Protein AF-A0A8T7AEF5-F1 (afdb_monomer)

Structure (mmCIF, N/CA/C/O backbone):
data_AF-A0A8T7AEF5-F1
#
_entry.id   AF-A0A8T7AEF5-F1
#
loop_
_atom_site.group_PDB
_atom_site.id
_atom_site.type_symbol
_atom_site.label_atom_id
_atom_site.label_alt_id
_atom_site.label_comp_id
_atom_site.label_asym_id
_atom_site.label_entity_id
_atom_site.label_seq_id
_atom_site.pdbx_PDB_ins_code
_atom_site.Cartn_x
_atom_site.Cartn_y
_atom_site.Cartn_z
_atom_site.occupancy
_atom_site.B_iso_or_equiv
_atom_site.auth_seq_id
_atom_site.auth_comp_id
_atom_site.auth_asym_id
_atom_site.auth_atom_id
_atom_site.pdbx_PDB_model_num
ATOM 1 N N . MET A 1 1 ? 4.370 -24.465 0.555 1.00 56.16 1 MET A N 1
ATOM 2 C CA . MET A 1 1 ? 3.002 -23.902 0.467 1.00 56.16 1 MET A CA 1
ATOM 3 C C . MET A 1 1 ? 1.956 -24.964 0.153 1.00 56.16 1 MET A C 1
ATOM 5 O O . MET A 1 1 ? 1.061 -25.133 0.963 1.00 56.16 1 MET A O 1
ATOM 9 N N . LEU A 1 2 ? 2.107 -25.730 -0.936 1.00 51.31 2 LEU A N 1
ATOM 10 C CA . LEU A 1 2 ? 1.211 -26.850 -1.277 1.00 51.31 2 LEU A CA 1
ATOM 11 C C . LEU A 1 2 ? 1.099 -27.895 -0.151 1.00 51.31 2 LEU A C 1
ATOM 13 O O . LEU A 1 2 ? -0.000 -28.267 0.233 1.00 51.31 2 LEU A O 1
ATOM 17 N N . VAL A 1 3 ? 2.225 -28.261 0.472 1.00 57.34 3 VAL A N 1
ATOM 18 C CA . VAL A 1 3 ? 2.241 -29.128 1.668 1.00 57.34 3 VAL A CA 1
ATOM 19 C C . VAL A 1 3 ? 1.441 -28.516 2.828 1.00 57.34 3 VAL A C 1
ATOM 21 O O . VAL A 1 3 ? 0.680 -29.209 3.487 1.00 57.34 3 VAL A O 1
ATOM 24 N N . GLY A 1 4 ? 1.537 -27.198 3.034 1.00 56.91 4 GLY A N 1
ATOM 25 C CA . GLY A 1 4 ? 0.766 -26.497 4.066 1.00 56.91 4 GLY A CA 1
ATOM 26 C C . GLY A 1 4 ? -0.738 -26.486 3.784 1.00 56.91 4 GLY A C 1
ATOM 27 O O . GLY A 1 4 ? -1.525 -26.643 4.710 1.00 56.91 4 GLY A O 1
ATOM 28 N N . MET A 1 5 ? -1.148 -26.367 2.517 1.00 58.44 5 MET A N 1
ATOM 29 C CA . MET A 1 5 ? -2.558 -26.458 2.110 1.00 58.44 5 MET A CA 1
ATOM 30 C C . MET A 1 5 ? -3.135 -27.863 2.321 1.00 58.44 5 MET A C 1
ATOM 32 O O . MET A 1 5 ? -4.273 -27.993 2.762 1.00 58.44 5 MET A O 1
ATOM 36 N N . LEU A 1 6 ? -2.344 -28.904 2.041 1.00 56.97 6 LEU A N 1
ATOM 37 C CA . LEU A 1 6 ? -2.747 -30.301 2.231 1.00 56.97 6 LEU A CA 1
ATOM 38 C C . LEU A 1 6 ? -2.870 -30.666 3.719 1.00 56.97 6 LEU A C 1
ATOM 40 O O . LEU A 1 6 ? -3.813 -31.348 4.104 1.00 56.97 6 LEU A O 1
ATOM 44 N N . VAL A 1 7 ? -1.962 -30.167 4.565 1.00 58.50 7 VAL A N 1
ATOM 45 C CA . VAL A 1 7 ? -1.956 -30.445 6.014 1.00 58.50 7 VAL A CA 1
ATOM 46 C C . VAL A 1 7 ? -3.056 -29.681 6.766 1.00 58.50 7 VAL A C 1
ATOM 48 O O . VAL A 1 7 ? -3.546 -30.156 7.785 1.00 58.50 7 VAL A O 1
ATOM 51 N N . THR A 1 8 ? -3.477 -28.510 6.278 1.00 60.09 8 THR A N 1
ATOM 52 C CA . THR A 1 8 ? -4.456 -27.650 6.976 1.00 60.09 8 THR A CA 1
ATOM 53 C C . THR A 1 8 ? -5.922 -27.994 6.699 1.00 60.09 8 THR A C 1
ATOM 55 O O . THR A 1 8 ? -6.797 -27.416 7.340 1.00 60.09 8 THR A O 1
ATOM 58 N N . GLY A 1 9 ? -6.219 -28.927 5.784 1.00 60.38 9 GLY A N 1
ATOM 59 C CA . GLY A 1 9 ? -7.597 -29.352 5.498 1.00 60.38 9 GLY A CA 1
ATOM 60 C C . GLY A 1 9 ? -8.492 -28.213 4.993 1.00 60.38 9 GLY A C 1
ATOM 61 O O . GLY A 1 9 ? -9.647 -28.101 5.410 1.00 60.38 9 GLY A O 1
ATOM 62 N N . LEU A 1 10 ? -7.945 -27.333 4.145 1.00 64.88 10 LEU A N 1
ATOM 63 C CA . LEU A 1 10 ? -8.610 -26.109 3.688 1.00 64.88 10 LEU A CA 1
ATOM 64 C C . LEU A 1 10 ? -9.968 -26.404 3.040 1.00 64.88 10 LEU A C 1
ATOM 66 O O . LEU A 1 10 ? -10.062 -27.122 2.044 1.00 64.88 10 LEU A O 1
ATOM 70 N N . ARG A 1 11 ? -11.025 -25.801 3.592 1.00 66.00 11 ARG A N 1
ATOM 71 C CA . ARG A 1 11 ? -12.377 -25.833 3.025 1.00 66.00 11 ARG A CA 1
ATOM 72 C C . ARG A 1 11 ? -12.598 -24.570 2.205 1.00 66.00 11 ARG A C 1
ATOM 74 O O . ARG A 1 11 ? -12.452 -23.467 2.725 1.00 66.00 11 ARG A O 1
ATOM 81 N N . PHE A 1 12 ? -12.965 -24.738 0.938 1.00 71.00 12 PHE A N 1
ATOM 82 C CA . PHE A 1 12 ? -13.281 -23.622 0.051 1.00 71.00 12 PHE A CA 1
ATOM 83 C C . PHE A 1 12 ? -14.800 -23.397 0.015 1.00 71.00 12 PHE A C 1
ATOM 85 O O . PHE A 1 12 ? -15.526 -24.272 -0.465 1.00 71.00 12 PHE A O 1
ATOM 92 N N . PRO A 1 13 ? -15.303 -22.267 0.538 1.00 75.19 13 PRO A N 1
ATOM 93 C CA . PRO A 1 13 ? -16.718 -21.929 0.509 1.00 75.19 13 PRO A CA 1
ATOM 94 C C . PRO A 1 13 ? -17.184 -21.624 -0.925 1.00 75.19 13 PRO A C 1
ATOM 96 O O . PRO A 1 13 ? -16.386 -21.304 -1.812 1.00 75.19 13 PRO A O 1
ATOM 99 N N . HIS A 1 14 ? -18.486 -21.761 -1.176 1.00 76.44 14 HIS A N 1
ATOM 100 C CA . HIS A 1 14 ? -19.056 -21.677 -2.526 1.00 76.44 14 HIS A CA 1
ATOM 101 C C . HIS A 1 14 ? -18.865 -20.288 -3.154 1.00 76.44 14 HIS A C 1
ATOM 103 O O . HIS A 1 14 ? -18.658 -20.166 -4.360 1.00 76.44 14 HIS A O 1
ATOM 109 N N . GLU A 1 15 ? -18.866 -19.250 -2.329 1.00 80.94 15 GLU A N 1
ATOM 110 C CA . GLU A 1 15 ? -18.680 -17.843 -2.672 1.00 80.94 15 GLU A CA 1
ATOM 111 C C . GLU A 1 15 ? -17.325 -17.590 -3.353 1.00 80.94 15 GLU A C 1
ATOM 113 O O . GLU A 1 15 ? -17.174 -16.639 -4.118 1.00 80.94 15 GLU A O 1
ATOM 118 N N . MET A 1 16 ? -16.339 -18.469 -3.141 1.00 80.69 16 MET A N 1
ATOM 119 C CA . MET A 1 16 ? -15.022 -18.363 -3.770 1.00 80.69 16 MET A CA 1
ATOM 120 C C . MET A 1 16 ? -14.963 -18.901 -5.195 1.00 80.69 16 MET A C 1
ATOM 122 O O . MET A 1 16 ? -13.962 -18.665 -5.873 1.00 80.69 16 MET A O 1
ATOM 126 N N . LYS A 1 17 ? -15.990 -19.615 -5.673 1.00 84.25 17 LYS A N 1
ATOM 127 C CA . LYS A 1 17 ? -15.953 -20.270 -6.989 1.00 84.25 17 LYS A CA 1
ATOM 128 C C . LYS A 1 17 ? -15.655 -19.282 -8.109 1.00 84.25 17 LYS A C 1
ATOM 130 O O . LYS A 1 17 ? -14.774 -19.546 -8.918 1.00 84.25 17 LYS A O 1
ATOM 135 N N . THR A 1 18 ? -16.317 -18.127 -8.119 1.00 88.06 18 THR A N 1
ATOM 136 C CA . THR A 1 18 ? -16.112 -17.105 -9.155 1.00 88.06 18 THR A CA 1
ATOM 137 C C . THR A 1 18 ? -14.671 -16.601 -9.168 1.00 88.06 18 THR A C 1
ATOM 139 O O . THR A 1 18 ? -14.034 -16.573 -10.217 1.00 88.06 18 THR A O 1
ATOM 142 N N . ALA A 1 19 ? -14.120 -16.263 -7.999 1.00 86.94 19 ALA A N 1
ATOM 143 C CA . ALA A 1 19 ? -12.737 -15.806 -7.889 1.00 86.94 19 ALA A CA 1
ATOM 144 C C . ALA A 1 19 ? -11.736 -16.906 -8.285 1.00 86.94 19 ALA A C 1
ATOM 146 O O . ALA A 1 19 ? -10.787 -16.633 -9.017 1.00 86.94 19 ALA A O 1
ATOM 147 N N . ALA A 1 20 ? -11.977 -18.154 -7.874 1.00 85.56 20 ALA A N 1
ATOM 148 C CA . ALA A 1 20 ? -11.148 -19.297 -8.244 1.00 85.56 20 ALA A CA 1
ATOM 149 C C . ALA A 1 20 ? -11.172 -19.566 -9.758 1.00 85.56 20 ALA A C 1
ATOM 151 O O . ALA A 1 20 ? -10.124 -19.831 -10.342 1.00 85.56 20 ALA A O 1
ATOM 152 N N . VAL A 1 21 ? -12.333 -19.441 -10.410 1.00 89.00 21 VAL A N 1
ATOM 153 C CA . VAL A 1 21 ? -12.464 -19.565 -11.870 1.00 89.00 21 VAL A CA 1
ATOM 154 C C . VAL A 1 21 ? -11.697 -18.452 -12.577 1.00 89.00 21 VAL A C 1
ATOM 156 O O . VAL A 1 21 ? -10.916 -18.743 -13.476 1.00 89.00 21 VAL A O 1
ATOM 159 N N . LEU A 1 22 ? -11.853 -17.192 -12.157 1.00 91.69 22 LEU A N 1
ATOM 160 C CA . LEU A 1 22 ? -11.133 -16.065 -12.762 1.00 91.69 22 LEU A CA 1
ATOM 161 C C . LEU A 1 22 ? -9.612 -16.198 -12.600 1.00 91.69 22 LEU A C 1
ATOM 163 O O . LEU A 1 22 ? -8.869 -15.963 -13.550 1.00 91.69 22 LEU A O 1
ATOM 167 N N . LEU A 1 23 ? -9.143 -16.625 -11.425 1.00 89.75 23 LEU A N 1
ATOM 168 C CA . LEU A 1 23 ? -7.726 -16.897 -11.181 1.00 89.75 23 LEU A CA 1
ATOM 169 C C . LEU A 1 2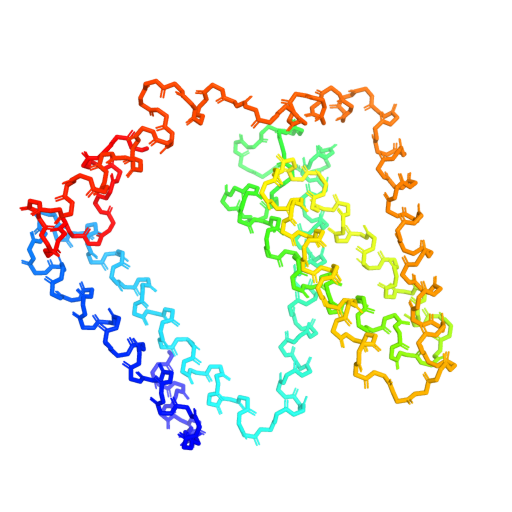3 ? -7.220 -18.107 -11.975 1.00 89.75 23 LEU A C 1
ATOM 171 O O . LEU A 1 23 ? -6.092 -18.088 -12.463 1.00 89.75 23 LEU A O 1
ATOM 175 N N . GLY A 1 24 ? -8.055 -19.132 -12.150 1.00 87.88 24 GLY A N 1
ATOM 176 C CA . GLY A 1 24 ? -7.772 -20.275 -13.013 1.00 87.88 24 GLY A CA 1
ATOM 177 C C . GLY A 1 24 ? -7.618 -19.857 -14.474 1.00 87.88 24 GLY A C 1
ATOM 178 O O . GLY A 1 24 ? -6.608 -20.176 -15.094 1.00 87.88 24 GLY A O 1
ATOM 179 N N . LEU A 1 25 ? -8.559 -19.069 -15.002 1.00 91.75 25 LEU A N 1
ATOM 180 C CA . LEU A 1 25 ? -8.482 -18.502 -16.352 1.00 91.75 25 LEU A CA 1
ATOM 181 C C . LEU A 1 25 ? -7.244 -17.618 -16.520 1.00 91.75 25 LEU A C 1
ATOM 183 O O . LEU A 1 25 ? -6.554 -17.718 -17.532 1.00 91.75 25 LEU A O 1
ATOM 187 N N . PHE A 1 26 ? -6.916 -16.805 -15.513 1.00 91.06 26 PHE A N 1
ATOM 188 C CA . PHE A 1 26 ? -5.684 -16.023 -15.498 1.00 91.06 26 PHE A CA 1
ATOM 189 C C . PHE A 1 26 ? -4.447 -16.928 -15.574 1.00 91.06 26 PHE A C 1
ATOM 191 O O . 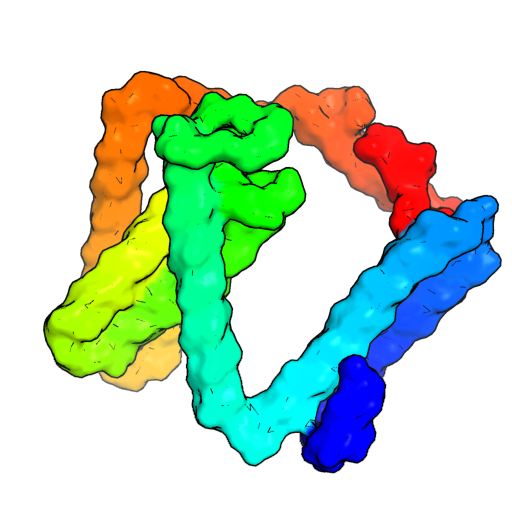PHE A 1 26 ? -3.579 -16.700 -16.415 1.00 91.06 26 PHE A O 1
ATOM 198 N N . ALA A 1 27 ? -4.360 -17.976 -14.751 1.00 89.50 27 ALA A N 1
ATOM 199 C CA . ALA A 1 27 ? -3.238 -18.912 -14.772 1.00 89.50 27 ALA A CA 1
ATOM 200 C C . ALA A 1 27 ? -3.116 -19.638 -16.124 1.00 89.50 27 ALA A C 1
ATOM 202 O O . ALA A 1 27 ? -2.023 -19.701 -16.683 1.00 89.50 27 ALA A O 1
ATOM 203 N N . VAL A 1 28 ? -4.232 -20.111 -16.688 1.00 90.31 28 VAL A N 1
ATOM 204 C CA . VAL A 1 28 ? -4.276 -20.766 -18.006 1.00 90.31 28 VAL A CA 1
ATOM 205 C C . VAL A 1 28 ? -3.845 -19.810 -19.115 1.00 90.31 28 VAL A C 1
ATOM 207 O O . VAL A 1 28 ? -2.974 -20.162 -19.906 1.00 90.31 28 VAL A O 1
ATOM 210 N N . GLY A 1 29 ? -4.368 -18.582 -19.143 1.00 89.62 29 GLY A N 1
ATOM 211 C CA . GLY A 1 29 ? -3.969 -17.577 -20.131 1.00 89.62 29 GLY A CA 1
ATOM 212 C C . GLY A 1 29 ? -2.473 -17.257 -20.067 1.00 89.62 29 GLY A C 1
ATOM 213 O O . GLY A 1 29 ? -1.817 -17.135 -21.098 1.00 89.62 29 GLY A O 1
ATOM 214 N N . ASN A 1 30 ? -1.900 -17.212 -18.862 1.00 89.06 30 ASN A N 1
ATOM 215 C CA . ASN A 1 30 ? -0.461 -17.036 -18.676 1.00 89.06 30 ASN A CA 1
ATOM 216 C C . ASN A 1 30 ? 0.366 -18.237 -19.149 1.00 89.06 30 ASN A C 1
ATOM 218 O O . ASN A 1 30 ? 1.466 -18.035 -19.659 1.00 89.06 30 ASN A O 1
ATOM 222 N N . MET A 1 31 ? -0.142 -19.464 -19.002 1.00 87.56 31 MET A N 1
ATOM 223 C CA . MET A 1 31 ? 0.508 -20.666 -19.534 1.00 87.56 31 MET A CA 1
ATOM 224 C C . MET A 1 31 ? 0.465 -20.703 -21.066 1.00 87.56 31 MET A C 1
ATOM 226 O O . MET A 1 31 ? 1.475 -21.012 -21.690 1.00 87.56 31 MET A O 1
ATOM 230 N N . ILE A 1 32 ? -0.657 -20.312 -21.677 1.00 89.56 32 ILE A N 1
ATOM 231 C CA . ILE A 1 32 ? -0.772 -20.191 -23.140 1.00 89.56 32 ILE A CA 1
ATOM 232 C C . ILE A 1 32 ? 0.193 -19.118 -23.659 1.00 89.56 32 ILE A C 1
ATOM 234 O O . ILE A 1 32 ? 0.953 -19.373 -24.588 1.00 89.56 32 ILE A O 1
ATOM 238 N N . ALA A 1 33 ? 0.229 -17.945 -23.019 1.00 87.25 33 ALA A N 1
ATOM 239 C CA . ALA A 1 33 ? 1.173 -16.886 -23.373 1.00 87.25 33 ALA A CA 1
ATOM 240 C C . ALA A 1 33 ? 2.636 -17.325 -23.178 1.00 87.25 33 ALA A C 1
ATOM 242 O O . ALA A 1 33 ? 3.515 -16.901 -23.919 1.00 87.25 33 ALA A O 1
ATOM 243 N N . ALA A 1 34 ? 2.920 -18.179 -22.190 1.00 87.44 34 ALA A N 1
ATOM 244 C CA . ALA A 1 34 ? 4.257 -18.727 -21.988 1.00 87.44 34 ALA A CA 1
ATOM 245 C C . ALA A 1 34 ? 4.682 -19.685 -23.110 1.00 87.44 34 ALA A C 1
ATOM 247 O O . ALA A 1 34 ? 5.858 -19.699 -23.463 1.00 87.44 34 ALA A O 1
ATOM 248 N N . ALA A 1 35 ? 3.744 -20.434 -23.697 1.00 86.44 35 ALA A N 1
ATOM 249 C CA . ALA A 1 35 ? 4.027 -21.383 -24.774 1.00 86.44 35 ALA A CA 1
ATOM 250 C C . ALA A 1 35 ? 4.513 -20.712 -26.071 1.00 86.44 35 ALA A C 1
ATOM 252 O O . ALA A 1 35 ? 5.207 -21.344 -26.859 1.00 86.44 35 ALA A O 1
ATOM 253 N N . VAL A 1 36 ? 4.173 -19.436 -26.282 1.00 84.75 36 VAL A N 1
ATOM 254 C CA . VAL A 1 36 ? 4.588 -18.648 -27.459 1.00 84.75 36 VAL A CA 1
ATOM 255 C C . VAL A 1 36 ? 5.830 -17.785 -27.204 1.00 84.75 36 VAL A C 1
ATOM 257 O O . VAL A 1 36 ? 6.209 -16.981 -28.052 1.00 84.75 36 VAL A O 1
ATOM 260 N N . SER A 1 37 ? 6.457 -17.911 -26.032 1.00 84.50 37 SER A N 1
ATOM 261 C CA . SER A 1 37 ? 7.583 -17.061 -25.650 1.00 84.50 37 SER A CA 1
ATOM 262 C C . SER A 1 37 ? 8.902 -17.511 -26.275 1.00 84.50 37 SER A C 1
ATOM 264 O O . SER A 1 37 ? 9.249 -18.690 -26.236 1.00 84.50 37 SER A O 1
ATOM 266 N N . ALA A 1 38 ? 9.676 -16.549 -26.783 1.00 81.69 38 ALA A N 1
ATOM 267 C CA . ALA A 1 38 ? 10.996 -16.786 -27.369 1.00 81.69 38 ALA A CA 1
ATOM 268 C C . ALA A 1 38 ? 12.118 -16.984 -26.326 1.00 81.69 38 ALA A C 1
ATOM 270 O O . ALA A 1 38 ? 13.181 -17.490 -26.672 1.00 81.69 38 ALA A O 1
ATOM 271 N N . ASP A 1 39 ? 11.891 -16.613 -25.060 1.00 85.25 39 ASP A N 1
ATOM 272 C CA . ASP A 1 39 ? 12.848 -16.806 -23.960 1.00 85.25 39 ASP A CA 1
ATOM 273 C C . ASP A 1 39 ? 12.203 -17.586 -22.802 1.00 85.25 39 ASP A C 1
ATOM 275 O O . ASP A 1 39 ? 11.465 -17.015 -21.980 1.00 85.25 39 ASP A O 1
ATOM 279 N N . PRO A 1 40 ? 12.487 -18.895 -22.706 1.00 81.94 40 PRO A N 1
ATOM 280 C CA . PRO A 1 40 ? 11.907 -19.757 -21.686 1.00 81.94 40 PRO A CA 1
ATOM 281 C C . PRO A 1 40 ? 12.281 -19.375 -20.250 1.00 81.94 40 PRO A C 1
ATOM 283 O O . PRO A 1 40 ? 11.461 -19.558 -19.348 1.00 81.94 40 PRO A O 1
ATOM 286 N N . LEU A 1 41 ? 13.480 -18.837 -19.998 1.00 85.94 41 LEU A N 1
ATOM 287 C CA . LEU A 1 41 ? 13.976 -18.646 -18.631 1.00 85.94 41 LEU A CA 1
ATOM 288 C C . LEU A 1 41 ? 13.313 -17.441 -17.953 1.00 85.94 41 LEU A C 1
ATOM 290 O O . LEU A 1 41 ? 12.782 -17.559 -16.842 1.00 85.94 41 LEU A O 1
ATOM 294 N N . THR A 1 42 ? 13.280 -16.295 -18.636 1.00 83.81 42 THR A N 1
ATOM 295 C CA . THR A 1 42 ? 12.589 -15.086 -18.150 1.00 83.81 42 THR A CA 1
ATOM 296 C C . THR A 1 42 ? 11.095 -15.346 -17.981 1.00 83.81 42 THR A C 1
ATOM 298 O O . THR A 1 42 ? 10.485 -14.964 -16.973 1.00 83.81 42 THR A O 1
ATOM 301 N N . THR A 1 43 ? 10.525 -16.097 -18.922 1.00 86.25 43 THR A N 1
ATOM 302 C CA . THR A 1 43 ? 9.126 -16.523 -18.895 1.00 86.25 43 THR A CA 1
ATOM 303 C C . THR A 1 43 ? 8.818 -17.401 -17.696 1.00 86.25 43 THR A C 1
ATOM 305 O O . THR A 1 43 ? 7.855 -17.131 -16.976 1.00 86.25 43 THR A O 1
ATOM 308 N N . LEU A 1 44 ? 9.653 -18.407 -17.426 1.00 88.44 44 LEU A N 1
ATOM 309 C CA . LEU A 1 44 ? 9.478 -19.308 -16.293 1.00 88.44 44 LEU A CA 1
ATOM 310 C C . LEU A 1 44 ? 9.525 -18.551 -14.966 1.00 88.44 44 LEU A C 1
ATOM 312 O O . LEU A 1 44 ? 8.682 -18.784 -14.097 1.00 88.44 44 LEU A O 1
ATOM 316 N N . ARG A 1 45 ? 10.457 -17.603 -14.810 1.00 88.00 45 ARG A N 1
ATOM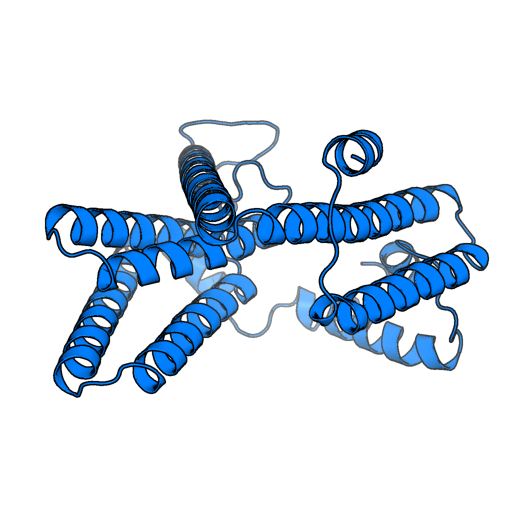 317 C CA . ARG A 1 45 ? 10.538 -16.761 -13.608 1.00 88.00 45 ARG A CA 1
ATOM 318 C C . ARG A 1 45 ? 9.260 -15.945 -13.415 1.00 88.00 45 ARG A C 1
ATOM 320 O O . ARG A 1 45 ? 8.695 -15.944 -12.321 1.00 88.00 45 ARG A O 1
ATOM 327 N N . SER A 1 46 ? 8.793 -15.268 -14.464 1.00 87.00 46 SER A N 1
ATOM 328 C CA . SER A 1 46 ? 7.578 -14.446 -14.407 1.00 87.00 46 SER A CA 1
ATOM 329 C C . SER A 1 46 ? 6.334 -15.290 -14.114 1.00 87.00 46 SER A C 1
ATOM 331 O O . SER A 1 46 ? 5.534 -14.950 -13.238 1.00 87.00 46 SER A O 1
ATOM 333 N N . LEU A 1 47 ? 6.206 -16.436 -14.786 1.00 90.06 47 LEU A N 1
ATOM 334 C CA . LEU A 1 47 ? 5.121 -17.390 -14.588 1.00 90.06 47 LEU A CA 1
ATOM 335 C C . LEU A 1 47 ? 5.117 -17.948 -13.159 1.00 90.06 47 LEU A C 1
ATOM 337 O O . LEU A 1 47 ? 4.064 -17.989 -12.525 1.00 90.06 47 LEU A O 1
ATOM 341 N N . SER A 1 48 ? 6.289 -18.286 -12.615 1.00 89.62 48 SER A N 1
ATOM 342 C CA . SER A 1 48 ? 6.430 -18.790 -11.244 1.00 89.62 48 SER A CA 1
ATOM 343 C C . SER A 1 48 ? 5.914 -17.792 -10.212 1.00 89.62 48 SER A C 1
ATOM 345 O O . SER A 1 48 ? 5.183 -18.179 -9.304 1.00 89.62 48 SER A O 1
ATOM 347 N N . VAL A 1 49 ? 6.218 -16.497 -10.371 1.00 90.12 49 VAL A N 1
ATOM 348 C CA . VAL A 1 49 ? 5.695 -15.446 -9.481 1.00 90.12 49 VAL A CA 1
ATOM 349 C C . VAL A 1 49 ? 4.169 -15.351 -9.583 1.00 90.12 49 VAL A C 1
ATOM 351 O O . VAL A 1 49 ? 3.493 -15.280 -8.559 1.00 90.12 49 VAL A O 1
ATOM 354 N N . ARG A 1 50 ? 3.601 -15.394 -10.795 1.00 89.88 50 ARG A N 1
ATOM 355 C CA . ARG A 1 50 ? 2.143 -15.305 -11.020 1.00 89.88 5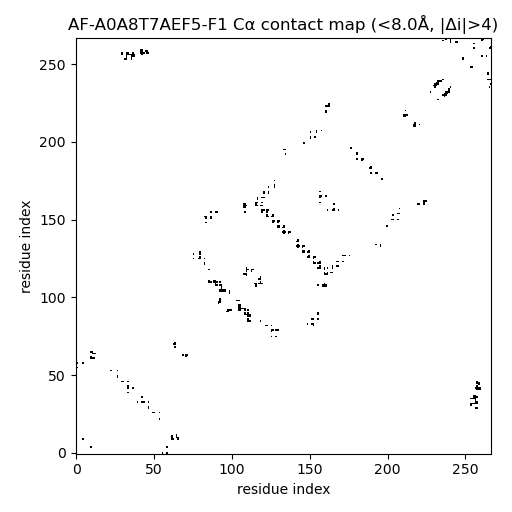0 ARG A CA 1
ATOM 356 C C . ARG A 1 50 ? 1.391 -16.504 -10.428 1.00 89.88 50 ARG A C 1
ATOM 358 O O . ARG A 1 50 ? 0.371 -16.322 -9.757 1.00 89.88 50 ARG A O 1
ATOM 365 N N . ILE A 1 51 ? 1.915 -17.716 -10.617 1.00 88.06 51 ILE A N 1
ATOM 366 C CA . ILE A 1 51 ? 1.366 -18.944 -10.025 1.00 88.06 51 ILE A CA 1
ATOM 367 C C . ILE A 1 51 ? 1.494 -18.896 -8.502 1.00 88.06 51 ILE A C 1
ATOM 369 O O . ILE A 1 51 ? 0.521 -19.162 -7.800 1.00 88.06 51 ILE A O 1
ATOM 373 N N . TYR A 1 52 ? 2.657 -18.495 -7.983 1.00 90.50 52 TYR A N 1
ATOM 374 C CA . TYR A 1 52 ? 2.869 -18.328 -6.548 1.00 90.50 52 TYR A CA 1
ATOM 375 C C . TYR A 1 52 ? 1.836 -17.380 -5.929 1.00 90.50 52 TYR A C 1
ATOM 377 O O . TYR A 1 52 ? 1.214 -17.748 -4.937 1.00 90.50 52 TYR A O 1
ATOM 385 N N . MET A 1 53 ? 1.590 -16.212 -6.533 1.00 90.88 53 MET A N 1
ATOM 386 C CA . MET A 1 53 ? 0.595 -15.251 -6.035 1.00 90.88 53 MET A CA 1
ATOM 387 C C . MET A 1 53 ? -0.826 -15.826 -6.051 1.00 90.88 53 MET A C 1
ATOM 389 O O . MET A 1 53 ? -1.575 -15.641 -5.094 1.00 90.88 53 MET A O 1
ATOM 393 N N . THR A 1 54 ? -1.179 -16.574 -7.100 1.00 88.62 54 THR A N 1
ATOM 394 C CA . THR A 1 54 ? -2.486 -17.244 -7.214 1.00 88.62 54 THR A CA 1
ATOM 395 C C . THR A 1 54 ? -2.677 -18.285 -6.113 1.00 88.62 54 THR A C 1
ATOM 397 O O . THR A 1 54 ? -3.691 -18.303 -5.417 1.00 88.62 54 THR A O 1
ATOM 400 N N . LEU A 1 55 ? -1.668 -19.128 -5.898 1.00 86.81 55 LEU A N 1
ATOM 401 C CA . LEU A 1 55 ? -1.702 -20.128 -4.840 1.00 86.81 55 LEU A CA 1
ATOM 402 C C . LEU A 1 55 ? -1.676 -19.468 -3.449 1.00 86.81 55 LEU A C 1
ATOM 404 O O . LEU A 1 55 ? -2.340 -19.948 -2.535 1.00 86.81 55 LEU A O 1
ATOM 408 N N . ALA A 1 56 ? -0.938 -18.369 -3.267 1.00 89.31 56 ALA A N 1
ATOM 409 C CA . ALA A 1 56 ? -0.873 -17.651 -1.996 1.00 89.31 56 ALA A CA 1
ATOM 410 C C . ALA A 1 56 ? -2.241 -17.062 -1.643 1.00 89.31 56 ALA A C 1
ATOM 412 O O . ALA A 1 56 ? -2.676 -17.170 -0.498 1.00 89.31 56 ALA A O 1
ATOM 413 N N . TRP A 1 57 ? -2.961 -16.525 -2.632 1.00 88.62 57 TRP A N 1
ATOM 414 C CA . TRP A 1 57 ? -4.349 -16.105 -2.458 1.00 88.62 57 TRP A CA 1
ATOM 415 C C . TRP A 1 57 ? -5.227 -17.265 -1.969 1.00 88.62 57 TRP A C 1
ATOM 417 O O . TRP A 1 57 ? -5.887 -17.128 -0.939 1.00 88.62 57 TRP A O 1
ATOM 427 N N . CYS A 1 58 ? -5.163 -18.437 -2.616 1.00 84.25 58 CYS A N 1
ATOM 428 C CA . CYS A 1 58 ? -5.919 -19.618 -2.184 1.00 84.25 58 CYS A CA 1
ATOM 429 C C . CYS A 1 58 ? -5.586 -20.025 -0.737 1.00 84.25 58 CYS A C 1
ATOM 431 O O . CYS A 1 58 ? -6.489 -20.384 0.017 1.00 84.25 58 CYS A O 1
ATOM 433 N N . LEU A 1 59 ? -4.311 -19.938 -0.332 1.00 86.69 59 LEU A N 1
ATOM 434 C CA . LEU A 1 59 ? -3.885 -20.218 1.042 1.00 86.69 59 LEU A CA 1
ATOM 435 C C . LEU A 1 59 ? -4.531 -19.240 2.025 1.00 86.69 59 LEU A C 1
ATOM 437 O O . LEU A 1 59 ? -5.155 -19.670 2.991 1.00 86.69 59 LEU A O 1
ATOM 441 N N . PHE A 1 60 ? -4.370 -17.933 1.799 1.00 87.31 60 PHE A N 1
ATOM 442 C CA . PHE A 1 60 ? -4.857 -16.919 2.732 1.00 87.31 60 PHE A CA 1
ATOM 443 C C . PHE A 1 60 ? -6.371 -16.965 2.871 1.00 87.31 60 PHE A C 1
ATOM 445 O O . PHE A 1 60 ? -6.869 -16.909 3.992 1.00 87.31 60 PHE A O 1
ATOM 452 N N . VAL A 1 61 ? -7.105 -17.118 1.768 1.00 86.12 61 VAL A N 1
ATOM 453 C CA . VAL A 1 61 ? -8.562 -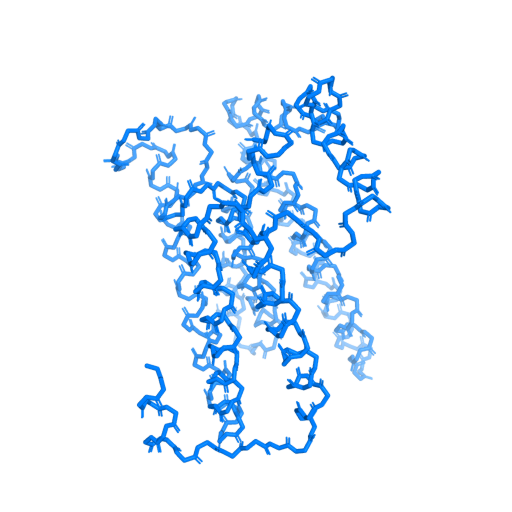17.203 1.859 1.00 86.12 61 VAL A CA 1
ATOM 454 C C . VAL A 1 61 ? -8.994 -18.496 2.549 1.00 86.12 61 VAL A C 1
ATOM 456 O O . VAL A 1 61 ? -9.836 -18.440 3.442 1.00 86.12 61 VAL A O 1
ATOM 459 N N . GLY A 1 62 ? -8.371 -19.635 2.229 1.00 85.25 62 GLY A N 1
ATOM 460 C CA . GLY A 1 62 ? -8.643 -20.891 2.926 1.00 85.25 62 GLY A CA 1
ATOM 461 C C . GLY A 1 62 ? -8.418 -20.776 4.439 1.00 85.25 62 GLY A C 1
ATOM 462 O O . GLY A 1 62 ? -9.253 -21.224 5.219 1.00 85.25 62 GLY A O 1
ATOM 463 N N . LEU A 1 63 ? -7.331 -20.121 4.863 1.00 87.50 63 LEU A N 1
ATOM 464 C CA . LEU A 1 63 ? -7.065 -19.856 6.278 1.00 87.50 63 LEU A CA 1
ATOM 465 C C . LEU A 1 63 ? -8.125 -18.939 6.894 1.00 87.50 63 LEU A C 1
ATOM 467 O O . LEU A 1 63 ? -8.621 -19.242 7.977 1.00 87.50 63 LEU A O 1
ATOM 471 N N . ILE A 1 64 ? -8.500 -17.851 6.216 1.00 89.56 64 ILE A N 1
ATOM 472 C CA . ILE A 1 64 ? -9.502 -16.896 6.712 1.00 89.56 64 ILE A CA 1
ATOM 473 C C . ILE A 1 64 ? -10.832 -17.601 6.987 1.00 89.56 64 ILE A C 1
ATOM 475 O O . ILE A 1 64 ? -11.426 -17.366 8.031 1.00 89.56 64 ILE A O 1
ATOM 479 N N . VAL A 1 65 ? -11.274 -18.511 6.118 1.00 88.31 65 VAL A N 1
ATOM 480 C CA . VAL A 1 65 ? -12.560 -19.212 6.278 1.00 88.31 65 VAL A CA 1
ATOM 481 C C . VAL A 1 65 ? -12.616 -20.066 7.548 1.00 88.31 65 VAL A C 1
ATOM 483 O O . VAL A 1 65 ? -13.686 -20.204 8.135 1.00 88.31 65 VAL A O 1
ATOM 486 N N . THR A 1 66 ? -11.487 -20.615 8.011 1.00 88.19 66 THR A N 1
ATOM 487 C CA . THR A 1 66 ? -11.472 -21.461 9.220 1.00 88.19 66 THR A CA 1
ATOM 488 C C . THR A 1 66 ? -11.869 -20.702 10.486 1.00 88.19 66 THR A C 1
ATOM 490 O O . THR A 1 66 ? -12.549 -21.253 11.349 1.00 88.19 66 THR A O 1
ATOM 493 N N . ASN A 1 67 ? -11.443 -19.442 10.609 1.00 89.25 67 ASN A N 1
ATOM 494 C CA . ASN A 1 67 ? -11.801 -18.555 11.710 1.00 89.25 67 ASN A CA 1
ATOM 495 C C . ASN A 1 67 ? -11.602 -17.093 11.267 1.00 89.25 67 ASN A C 1
ATOM 497 O O . ASN A 1 67 ? -10.527 -16.523 11.501 1.00 89.25 67 ASN A O 1
ATOM 501 N N . PRO A 1 68 ? -12.613 -16.482 10.619 1.00 91.06 68 PRO A N 1
ATOM 502 C CA . PRO A 1 68 ? -12.459 -15.178 9.981 1.00 91.06 68 PRO A CA 1
ATOM 503 C C . PRO A 1 68 ? -11.984 -14.096 10.943 1.00 91.06 68 PRO A C 1
ATOM 505 O O . PRO A 1 68 ? -11.037 -13.376 10.637 1.00 91.06 68 PRO A O 1
ATOM 508 N N . GLU A 1 69 ? -12.574 -14.019 12.135 1.00 92.69 69 GLU A N 1
ATOM 509 C CA . GLU A 1 69 ? -12.245 -12.984 13.115 1.00 92.69 69 GLU A CA 1
ATOM 510 C C . GLU A 1 69 ? -10.797 -13.079 13.598 1.00 92.69 69 GLU A C 1
ATOM 512 O O . GLU A 1 69 ? -10.054 -12.093 13.560 1.00 92.69 69 GLU A O 1
ATOM 517 N N . ARG A 1 70 ? -10.369 -14.272 14.035 1.00 94.12 70 ARG A N 1
ATOM 518 C CA . ARG A 1 70 ? -9.017 -14.475 14.563 1.00 94.12 70 ARG A CA 1
ATOM 519 C C . ARG A 1 70 ? -7.973 -14.281 13.472 1.00 94.12 70 ARG A C 1
ATOM 521 O O . ARG A 1 70 ? -6.994 -13.573 13.696 1.00 94.12 70 ARG A O 1
ATOM 528 N N . ILE A 1 71 ? -8.180 -14.887 12.304 1.00 93.38 71 ILE A N 1
ATOM 529 C CA . ILE A 1 71 ? -7.195 -14.878 11.220 1.00 93.38 71 ILE A CA 1
ATOM 530 C C . ILE A 1 71 ? -7.074 -13.485 10.602 1.00 93.38 71 ILE A C 1
ATOM 532 O O . ILE A 1 71 ? -5.953 -12.999 10.458 1.00 93.38 71 ILE A O 1
ATOM 536 N N . LEU A 1 72 ? -8.185 -12.793 10.321 1.00 94.12 72 LEU A N 1
ATOM 537 C CA . LEU A 1 72 ? -8.131 -11.413 9.823 1.00 94.12 72 LEU A CA 1
ATOM 538 C C . LEU A 1 72 ? -7.453 -10.491 10.831 1.00 94.12 72 LEU A C 1
ATOM 540 O O . LEU A 1 72 ? -6.603 -9.688 10.446 1.00 94.12 72 LEU A O 1
ATOM 544 N N . ARG A 1 73 ? -7.766 -10.625 12.126 1.00 94.25 73 ARG A N 1
ATOM 545 C CA . ARG A 1 73 ? -7.093 -9.850 13.173 1.00 94.25 73 ARG A CA 1
ATOM 546 C C . ARG A 1 73 ? -5.586 -10.102 13.167 1.00 94.25 73 ARG A C 1
ATOM 548 O O . ARG A 1 73 ? -4.825 -9.140 13.221 1.00 94.25 73 ARG A O 1
ATOM 555 N N . THR A 1 74 ? -5.143 -11.355 13.087 1.00 95.69 74 THR A N 1
ATOM 556 C CA . THR A 1 74 ? -3.714 -11.694 13.044 1.00 95.69 74 THR A CA 1
ATOM 557 C C . THR A 1 74 ? -3.032 -11.140 11.794 1.00 95.69 74 THR A C 1
ATOM 559 O O . THR A 1 74 ? -1.974 -10.526 11.919 1.00 95.69 74 THR A O 1
ATOM 562 N N . ILE A 1 75 ? -3.641 -11.293 10.614 1.00 95.50 75 ILE A N 1
ATOM 563 C CA . ILE A 1 75 ? -3.099 -10.774 9.350 1.00 95.50 75 ILE A CA 1
ATOM 564 C C . ILE A 1 75 ? -2.942 -9.257 9.425 1.00 95.50 75 ILE A C 1
ATOM 566 O O . ILE A 1 75 ? -1.856 -8.749 9.168 1.00 95.50 75 ILE A O 1
ATOM 570 N N . TRP A 1 76 ? -3.985 -8.528 9.826 1.00 96.44 76 TRP A N 1
ATOM 571 C CA . TRP A 1 76 ? -3.936 -7.068 9.875 1.00 96.44 76 TRP A CA 1
ATOM 572 C C . TRP A 1 76 ? -2.977 -6.533 10.937 1.00 96.44 76 TRP A C 1
ATOM 574 O O . TRP A 1 76 ? -2.289 -5.545 10.689 1.00 96.44 76 TRP A O 1
ATOM 584 N N . LEU A 1 77 ? -2.887 -7.179 12.103 1.00 95.81 77 LEU A N 1
ATOM 585 C CA . LEU A 1 77 ? -1.907 -6.798 13.122 1.00 95.81 77 LEU A CA 1
ATOM 586 C C . LEU A 1 77 ? -0.475 -7.070 12.657 1.00 95.81 77 LEU A C 1
ATOM 588 O O . LEU A 1 77 ? 0.380 -6.205 12.836 1.00 95.81 77 LEU A O 1
ATOM 592 N N . GLY A 1 78 ? -0.221 -8.220 12.027 1.00 97.25 78 GLY A N 1
ATOM 593 C CA . GLY A 1 78 ? 1.082 -8.542 11.445 1.00 97.25 78 GLY A CA 1
ATOM 594 C C . GLY A 1 78 ? 1.460 -7.582 10.317 1.00 97.25 78 GLY A C 1
ATOM 595 O O . GLY A 1 78 ? 2.580 -7.077 10.285 1.00 97.25 78 GLY A O 1
ATOM 596 N N . TYR A 1 79 ? 0.505 -7.257 9.444 1.00 97.25 79 TYR A N 1
ATOM 597 C CA . TYR A 1 79 ? 0.684 -6.297 8.357 1.00 97.25 79 TYR A CA 1
ATOM 598 C C . TYR A 1 79 ? 0.986 -4.890 8.883 1.00 97.25 79 TYR A C 1
ATOM 600 O O . TYR A 1 79 ? 1.907 -4.236 8.403 1.00 97.25 79 TYR A O 1
ATOM 608 N N . LEU A 1 80 ? 0.264 -4.441 9.915 1.00 98.00 80 LEU A N 1
ATOM 609 C CA . LEU A 1 80 ? 0.507 -3.155 10.566 1.00 98.00 80 LEU A CA 1
ATOM 610 C C . LEU A 1 80 ? 1.903 -3.100 11.202 1.00 98.00 80 LEU A C 1
ATOM 612 O O . LEU A 1 80 ? 2.610 -2.111 11.024 1.00 98.00 80 LEU A O 1
ATOM 616 N N . ALA A 1 81 ? 2.320 -4.161 11.900 1.00 98.06 81 ALA A N 1
ATOM 617 C CA . ALA A 1 81 ? 3.663 -4.251 12.473 1.00 98.06 81 ALA A CA 1
ATOM 618 C C . ALA A 1 81 ? 4.742 -4.195 11.379 1.00 98.06 81 ALA A C 1
ATOM 620 O O . ALA A 1 81 ? 5.690 -3.422 11.494 1.00 98.06 81 ALA A O 1
ATOM 621 N N . ALA A 1 82 ? 4.570 -4.952 10.292 1.00 97.88 82 ALA A N 1
ATOM 622 C CA . ALA A 1 82 ? 5.485 -4.937 9.154 1.00 97.88 82 ALA A CA 1
ATOM 623 C C . ALA A 1 82 ? 5.566 -3.551 8.490 1.00 97.88 82 ALA A C 1
ATOM 625 O O . ALA A 1 82 ? 6.656 -3.100 8.148 1.00 97.88 82 ALA A O 1
ATOM 626 N N . ALA A 1 83 ? 4.438 -2.846 8.357 1.00 98.06 83 ALA A N 1
ATOM 627 C CA . ALA A 1 83 ? 4.396 -1.486 7.827 1.00 98.06 83 ALA A CA 1
ATOM 628 C C . ALA A 1 83 ? 5.133 -0.487 8.729 1.00 98.06 83 ALA A C 1
ATOM 630 O O . ALA A 1 83 ? 5.914 0.320 8.230 1.00 98.06 83 ALA A O 1
ATOM 631 N N . ILE A 1 84 ? 4.949 -0.570 10.050 1.00 98.12 84 ILE A N 1
ATOM 632 C CA . ILE A 1 84 ? 5.679 0.270 11.010 1.00 98.12 84 ILE A CA 1
ATOM 633 C C . ILE A 1 84 ? 7.185 0.006 10.903 1.00 98.12 84 ILE A C 1
ATOM 635 O O . ILE A 1 84 ? 7.954 0.950 10.754 1.00 98.12 84 ILE A O 1
ATOM 639 N N . LEU A 1 85 ? 7.609 -1.261 10.906 1.00 97.44 85 LEU A N 1
ATOM 640 C CA . LEU A 1 85 ? 9.023 -1.627 10.762 1.00 97.44 85 LEU A CA 1
ATOM 641 C C . LEU A 1 85 ? 9.615 -1.123 9.441 1.00 97.44 85 LEU A C 1
ATOM 643 O O . LEU A 1 85 ? 10.720 -0.582 9.428 1.00 97.44 85 LEU A O 1
ATOM 647 N N . ALA A 1 86 ? 8.869 -1.246 8.342 1.00 96.31 86 ALA A N 1
ATOM 648 C CA . ALA A 1 86 ? 9.285 -0.756 7.036 1.00 96.31 86 ALA A CA 1
ATOM 649 C C . ALA A 1 86 ? 9.476 0.766 7.015 1.00 96.31 86 ALA A C 1
ATOM 651 O O . ALA A 1 86 ? 10.469 1.240 6.467 1.00 96.31 86 ALA A O 1
ATOM 652 N N . VAL A 1 87 ? 8.554 1.534 7.609 1.00 96.75 87 VAL A N 1
ATOM 653 C CA . VAL A 1 87 ? 8.682 2.998 7.692 1.00 96.75 87 VAL A CA 1
ATOM 654 C C . VAL A 1 87 ? 9.848 3.392 8.586 1.00 96.75 87 VAL A C 1
ATOM 656 O O . VAL A 1 87 ? 10.632 4.247 8.187 1.00 96.75 87 VAL A O 1
ATOM 659 N N . THR A 1 88 ? 10.018 2.743 9.739 1.00 96.06 88 THR A N 1
ATOM 660 C CA . THR A 1 88 ? 11.164 2.987 10.625 1.00 96.06 88 THR A CA 1
ATOM 661 C C . THR A 1 88 ? 12.479 2.769 9.886 1.00 96.06 88 THR A C 1
ATOM 663 O O . THR A 1 88 ? 13.333 3.652 9.895 1.00 96.06 88 THR A O 1
ATOM 666 N N . TRP A 1 89 ? 12.624 1.646 9.178 1.00 94.06 89 TRP A N 1
ATOM 667 C CA . TRP A 1 89 ? 13.807 1.379 8.358 1.00 94.06 89 TRP A CA 1
ATOM 668 C C . TRP A 1 89 ? 14.008 2.464 7.300 1.00 94.06 89 TRP A C 1
ATOM 670 O O . TRP A 1 89 ? 15.085 3.050 7.202 1.00 94.06 89 TRP A O 1
ATOM 680 N N . ALA A 1 90 ? 12.964 2.763 6.526 1.00 92.25 90 ALA A N 1
ATOM 681 C CA . ALA A 1 90 ? 13.037 3.731 5.442 1.00 92.25 90 ALA A CA 1
ATOM 682 C C . ALA A 1 90 ? 13.386 5.142 5.941 1.00 92.25 90 ALA A C 1
ATOM 684 O O . ALA A 1 90 ? 14.081 5.875 5.245 1.00 92.25 90 ALA A O 1
ATOM 685 N N . MET A 1 91 ? 12.934 5.525 7.138 1.00 91.56 91 MET A N 1
ATOM 686 C CA . MET A 1 91 ? 13.282 6.797 7.772 1.00 91.56 91 MET A CA 1
ATOM 687 C C . MET A 1 91 ? 14.735 6.824 8.235 1.00 91.56 91 MET A C 1
ATOM 689 O O . MET A 1 91 ? 15.434 7.792 7.944 1.00 91.56 91 MET A O 1
ATOM 693 N N . LEU A 1 92 ? 15.202 5.773 8.915 1.00 91.81 92 LEU A N 1
ATOM 694 C CA . LEU A 1 92 ? 16.597 5.680 9.350 1.00 91.81 92 LEU A CA 1
ATOM 695 C C . LEU A 1 92 ? 17.554 5.792 8.157 1.00 91.81 92 LEU A C 1
ATOM 697 O O . LEU A 1 92 ? 18.541 6.518 8.222 1.00 91.81 92 LEU A O 1
ATOM 701 N N . GLU A 1 93 ? 17.226 5.125 7.053 1.00 89.31 93 GLU A N 1
ATOM 702 C CA . GLU A 1 93 ? 17.986 5.185 5.804 1.00 89.31 93 GLU A CA 1
ATOM 703 C C . GLU A 1 93 ? 17.869 6.563 5.126 1.00 89.31 93 GLU A C 1
ATOM 705 O O . GLU A 1 93 ? 18.858 7.135 4.671 1.00 89.31 93 GLU A O 1
ATOM 710 N N . TYR A 1 94 ? 16.665 7.144 5.084 1.00 88.38 94 TYR A N 1
ATOM 711 C CA . TYR A 1 94 ? 16.429 8.450 4.465 1.00 88.38 94 TYR A CA 1
ATOM 712 C C . TYR A 1 94 ? 17.210 9.577 5.150 1.00 88.38 94 TYR A C 1
ATOM 714 O O . TYR A 1 94 ? 17.768 10.426 4.456 1.00 88.38 94 TYR A O 1
ATOM 722 N N . PHE A 1 95 ? 17.264 9.572 6.485 1.00 87.44 95 PHE A N 1
ATOM 723 C CA . PHE A 1 95 ? 17.983 10.568 7.286 1.00 87.44 95 PHE A CA 1
ATOM 724 C C . PHE A 1 95 ? 19.468 10.234 7.503 1.00 87.44 95 PHE A C 1
ATOM 726 O O . PHE A 1 95 ? 20.168 11.008 8.147 1.00 87.44 95 PHE A O 1
ATOM 733 N N . GLY A 1 96 ? 19.963 9.122 6.950 1.00 86.44 96 GLY A N 1
ATOM 734 C CA . GLY A 1 96 ? 21.382 8.760 6.999 1.00 86.44 96 GLY A CA 1
ATOM 735 C C . GLY A 1 96 ? 21.858 8.176 8.333 1.00 86.44 96 GLY A C 1
ATOM 736 O O . GLY A 1 96 ? 23.060 8.129 8.571 1.00 86.44 96 GLY A O 1
ATOM 737 N N . PHE A 1 97 ? 20.950 7.712 9.197 1.00 87.62 97 PHE A N 1
ATOM 738 C CA . PHE A 1 97 ? 21.313 7.009 10.435 1.00 87.62 97 PHE A CA 1
ATOM 739 C C . PHE A 1 97 ? 21.833 5.592 10.174 1.00 87.62 97 PHE A C 1
ATOM 741 O O . PHE A 1 97 ? 22.634 5.072 10.946 1.00 87.62 97 PHE A O 1
ATOM 748 N N . ILE A 1 98 ? 21.364 4.964 9.097 1.00 87.19 98 ILE A N 1
ATOM 749 C CA . ILE A 1 98 ? 21.836 3.666 8.611 1.00 87.19 98 ILE A CA 1
ATOM 750 C C . ILE A 1 98 ? 22.114 3.776 7.116 1.00 87.19 98 ILE A C 1
ATOM 752 O O . ILE A 1 98 ? 21.446 4.535 6.413 1.00 87.19 98 ILE A O 1
ATOM 756 N N . ASN A 1 99 ? 23.068 2.993 6.625 1.00 77.38 99 ASN A N 1
ATOM 757 C CA . ASN A 1 99 ? 23.345 2.886 5.201 1.00 77.38 99 ASN A CA 1
ATOM 758 C C . ASN A 1 99 ? 23.475 1.405 4.827 1.00 77.38 99 ASN A C 1
ATOM 760 O O . ASN A 1 99 ? 24.389 0.727 5.293 1.00 77.38 99 ASN A O 1
ATOM 764 N N . PHE A 1 100 ? 22.519 0.894 4.050 1.00 70.12 100 PHE A N 1
ATOM 765 C CA . PHE A 1 100 ? 22.483 -0.498 3.605 1.00 70.12 100 PHE A CA 1
ATOM 766 C C . PHE A 1 100 ? 22.604 -0.554 2.077 1.00 70.12 100 PHE A C 1
ATOM 768 O O . PHE A 1 100 ? 21.724 -0.087 1.357 1.00 70.12 100 PHE A O 1
ATOM 775 N N . GLY A 1 101 ? 23.680 -1.178 1.586 1.00 67.94 101 GLY A N 1
ATOM 776 C CA . GLY A 1 101 ? 23.982 -1.281 0.153 1.00 67.94 101 GLY A CA 1
ATOM 777 C C . GLY A 1 101 ? 24.431 0.044 -0.472 1.00 67.94 101 GLY A C 1
ATOM 778 O O . GLY A 1 101 ? 24.828 0.967 0.230 1.00 67.94 101 GLY A O 1
ATOM 779 N N . ASP A 1 102 ? 24.332 0.151 -1.800 1.00 63.78 102 ASP A N 1
ATOM 780 C CA . ASP A 1 102 ? 24.722 1.351 -2.568 1.00 63.78 102 ASP A CA 1
ATOM 781 C C . ASP A 1 102 ? 23.688 2.491 -2.488 1.00 63.78 102 ASP A C 1
ATOM 783 O O . ASP A 1 102 ? 23.605 3.360 -3.364 1.00 63.78 102 ASP A O 1
ATOM 787 N N . TRP A 1 103 ? 22.823 2.474 -1.473 1.00 66.75 103 TRP A N 1
ATOM 788 C CA . TRP A 1 103 ? 21.775 3.467 -1.351 1.00 66.75 103 TRP A CA 1
ATOM 789 C C . TRP A 1 103 ? 22.333 4.795 -0.842 1.00 66.75 103 TRP A C 1
ATOM 791 O O . TRP A 1 103 ? 22.844 4.922 0.266 1.00 66.75 103 TRP A O 1
ATOM 801 N N . GLN A 1 104 ? 22.185 5.836 -1.650 1.00 62.47 104 GLN A N 1
ATOM 802 C CA . GLN A 1 104 ? 22.564 7.182 -1.251 1.00 62.47 104 GLN A CA 1
ATOM 803 C C . GLN A 1 104 ? 21.464 7.797 -0.372 1.00 62.47 104 GLN A C 1
ATOM 805 O O . GLN A 1 104 ? 20.310 7.955 -0.792 1.00 62.47 104 GLN A O 1
ATOM 810 N N . ALA A 1 105 ? 21.844 8.143 0.862 1.00 59.44 105 ALA A N 1
ATOM 811 C CA . ALA A 1 105 ? 20.978 8.794 1.837 1.00 59.44 105 ALA A CA 1
ATOM 812 C C . ALA A 1 105 ? 20.269 10.005 1.218 1.00 59.44 105 ALA A C 1
ATOM 814 O O . ALA A 1 105 ? 20.837 10.779 0.445 1.00 59.44 105 ALA A O 1
ATOM 815 N N . GLY A 1 106 ? 18.983 10.139 1.537 1.00 61.69 106 GLY A N 1
ATOM 816 C CA . GLY A 1 106 ? 18.139 11.137 0.917 1.00 61.69 106 GLY A CA 1
ATOM 817 C C . GLY A 1 106 ? 18.010 10.943 -0.593 1.00 61.69 106 GLY A C 1
ATOM 818 O O . GLY A 1 106 ? 18.190 11.910 -1.309 1.00 61.69 106 GLY A O 1
ATOM 819 N N . LEU A 1 107 ? 17.600 9.789 -1.127 1.00 75.44 107 LEU A N 1
ATOM 820 C CA . LEU A 1 107 ? 17.112 9.723 -2.523 1.00 75.44 107 LEU A CA 1
ATOM 821 C C . LEU A 1 107 ? 15.601 9.539 -2.667 1.00 75.44 107 LEU A C 1
ATOM 823 O O . LEU A 1 107 ? 15.036 10.114 -3.585 1.00 75.44 107 LEU A O 1
ATOM 827 N N . ARG A 1 108 ? 14.928 8.827 -1.762 1.00 87.31 108 ARG A N 1
ATOM 828 C CA . ARG A 1 108 ? 13.462 8.649 -1.611 1.00 87.31 108 ARG A CA 1
ATOM 829 C C . ARG A 1 108 ? 13.256 7.497 -0.637 1.00 87.31 108 ARG A C 1
ATOM 831 O O . ARG A 1 108 ? 13.804 6.431 -0.880 1.00 87.31 108 ARG A O 1
ATOM 838 N N . ALA A 1 109 ? 12.465 7.654 0.415 1.00 89.31 109 ALA A N 1
ATOM 839 C CA . ALA A 1 109 ? 12.292 6.571 1.380 1.00 89.31 109 ALA A CA 1
ATOM 840 C C . ALA A 1 109 ? 11.737 5.301 0.699 1.00 89.31 109 ALA A C 1
ATOM 842 O O . ALA A 1 109 ? 10.713 5.358 0.011 1.00 89.31 109 ALA A O 1
ATOM 843 N N . LYS A 1 110 ? 12.437 4.171 0.868 1.00 89.69 110 LYS A N 1
ATOM 844 C CA . LYS A 1 110 ? 12.009 2.849 0.380 1.00 89.69 110 LYS A CA 1
ATOM 845 C C . LYS A 1 110 ? 12.262 1.713 1.372 1.00 89.69 110 LYS A C 1
ATOM 847 O O . LYS A 1 110 ? 11.554 0.713 1.303 1.00 89.69 110 LYS A O 1
ATOM 852 N N . GLY A 1 111 ? 13.220 1.858 2.293 1.00 88.25 111 GLY A N 1
ATOM 853 C CA . GLY A 1 111 ? 13.525 0.835 3.288 1.00 88.25 111 GLY A CA 1
ATOM 854 C C . GLY A 1 111 ? 13.866 -0.510 2.632 1.00 88.25 111 GLY A C 1
ATOM 855 O O . GLY A 1 111 ? 14.587 -0.531 1.636 1.00 88.25 111 GLY A O 1
ATOM 856 N N . PRO A 1 112 ? 13.309 -1.641 3.106 1.00 88.56 112 PRO A N 1
ATOM 857 C CA . PRO A 1 112 ? 13.659 -2.971 2.597 1.00 88.56 112 PRO A CA 1
ATOM 858 C C . PRO A 1 112 ? 13.103 -3.281 1.193 1.00 88.56 112 PRO A C 1
ATOM 860 O O . PRO A 1 112 ? 13.274 -4.389 0.685 1.00 88.56 112 PRO A O 1
ATOM 863 N N . PHE A 1 113 ? 12.388 -2.348 0.564 1.00 90.69 113 PHE A N 1
ATOM 864 C CA . PHE A 1 113 ? 11.758 -2.570 -0.732 1.00 90.69 113 PHE A CA 1
ATOM 865 C C . PHE A 1 113 ? 12.692 -2.232 -1.893 1.00 90.69 113 PHE A C 1
ATOM 867 O O . PHE A 1 113 ? 13.563 -1.367 -1.802 1.00 90.69 113 PHE A O 1
ATOM 874 N N . LYS A 1 114 ? 12.436 -2.872 -3.042 1.00 85.56 114 LYS A N 1
ATOM 875 C CA . LYS A 1 114 ? 13.171 -2.631 -4.292 1.00 85.56 114 LYS A CA 1
ATOM 876 C C . LYS A 1 114 ? 13.180 -1.145 -4.666 1.00 85.56 114 LYS A C 1
ATOM 878 O O . LYS A 1 114 ? 14.240 -0.582 -4.949 1.00 85.56 114 LYS A O 1
ATOM 883 N N . ASP A 1 115 ? 12.009 -0.510 -4.633 1.00 88.75 115 ASP A N 1
ATOM 884 C CA . ASP A 1 115 ? 11.843 0.899 -4.970 1.00 88.75 115 ASP A CA 1
ATOM 885 C C . ASP A 1 115 ? 10.675 1.566 -4.207 1.00 88.75 115 ASP A C 1
ATOM 887 O O . ASP A 1 115 ? 9.787 0.882 -3.681 1.00 88.75 115 ASP A O 1
ATOM 891 N N . PRO A 1 116 ? 10.637 2.915 -4.156 1.00 89.94 116 PRO A N 1
ATOM 892 C CA . PRO A 1 116 ? 9.630 3.647 -3.389 1.00 89.94 116 PRO A CA 1
ATOM 893 C C . PRO A 1 116 ? 8.187 3.455 -3.886 1.00 89.94 116 PRO A C 1
ATOM 895 O O . PRO A 1 116 ? 7.247 3.722 -3.140 1.00 89.94 116 PRO A O 1
ATOM 898 N N . ASN A 1 117 ? 7.982 3.016 -5.136 1.00 91.19 117 ASN A N 1
ATOM 899 C CA . ASN A 1 117 ? 6.645 2.762 -5.679 1.00 91.19 117 ASN A CA 1
ATOM 900 C C . ASN A 1 117 ? 6.093 1.388 -5.278 1.00 91.19 117 ASN A C 1
ATOM 902 O O . ASN A 1 117 ? 4.922 1.137 -5.526 1.00 91.19 117 ASN A O 1
ATOM 906 N N . VAL A 1 118 ? 6.895 0.524 -4.651 1.00 92.56 118 VAL A N 1
ATOM 907 C CA . VAL A 1 118 ? 6.411 -0.694 -3.978 1.00 92.56 118 VAL A CA 1
ATOM 908 C C . VAL A 1 118 ? 6.223 -0.423 -2.488 1.00 92.56 118 VAL A C 1
ATOM 910 O O . VAL A 1 118 ? 5.193 -0.781 -1.920 1.00 92.56 118 VAL A O 1
ATOM 913 N N . PHE A 1 119 ? 7.182 0.280 -1.880 1.00 95.25 119 PHE A N 1
ATOM 914 C CA . PHE A 1 119 ? 7.133 0.677 -0.474 1.00 95.25 119 PHE A CA 1
ATOM 915 C C . PHE A 1 119 ? 5.862 1.459 -0.134 1.00 95.25 119 PHE A C 1
ATOM 917 O O . PHE A 1 119 ? 5.122 1.065 0.759 1.00 95.25 119 PHE A O 1
ATOM 924 N N . ALA A 1 120 ? 5.568 2.546 -0.851 1.00 95.19 120 ALA A N 1
ATOM 925 C CA . ALA A 1 120 ? 4.471 3.421 -0.454 1.00 95.19 120 ALA A CA 1
ATOM 926 C C . ALA A 1 120 ? 3.082 2.776 -0.599 1.00 95.19 120 ALA A C 1
ATOM 928 O O . ALA A 1 120 ? 2.312 2.867 0.356 1.00 95.19 120 ALA A O 1
ATOM 929 N N . PRO A 1 121 ? 2.744 2.063 -1.697 1.00 95.69 121 PRO A N 1
ATOM 930 C CA . PRO A 1 121 ? 1.478 1.337 -1.774 1.00 95.69 121 PRO A CA 1
ATOM 931 C C . PRO A 1 121 ? 1.315 0.239 -0.722 1.00 95.69 121 PRO A C 1
ATOM 933 O O . PRO A 1 121 ? 0.196 0.007 -0.277 1.00 95.69 121 PRO A O 1
ATOM 936 N N . PHE A 1 122 ? 2.406 -0.392 -0.277 1.00 97.31 122 PHE A N 1
ATOM 937 C CA . PHE A 1 122 ? 2.370 -1.349 0.831 1.00 97.31 122 PHE A CA 1
ATOM 938 C C . PHE A 1 122 ? 1.933 -0.701 2.162 1.00 97.31 122 PHE A C 1
ATOM 940 O O . PHE A 1 122 ? 1.294 -1.344 2.987 1.00 97.31 122 PHE A O 1
ATOM 947 N N . LEU A 1 123 ? 2.195 0.591 2.381 1.00 97.94 123 LEU A N 1
ATOM 948 C CA . LEU A 1 123 ? 1.775 1.274 3.613 1.00 97.94 123 LEU A CA 1
ATOM 949 C C . LEU A 1 123 ? 0.283 1.629 3.636 1.00 97.94 123 LEU A C 1
ATOM 951 O O . LEU A 1 123 ? -0.293 1.785 4.713 1.00 97.94 123 LEU A O 1
ATOM 955 N N . ILE A 1 124 ? -0.354 1.777 2.472 1.00 97.81 124 ILE A N 1
ATOM 956 C CA . ILE A 1 124 ? -1.706 2.345 2.363 1.00 97.81 124 ILE A CA 1
ATOM 957 C C . ILE A 1 124 ? -2.762 1.470 3.059 1.00 97.81 124 ILE A C 1
ATOM 959 O O . ILE A 1 124 ? -3.510 2.015 3.874 1.00 97.81 124 ILE A O 1
ATOM 963 N N . PRO A 1 125 ? -2.824 0.137 2.851 1.00 97.94 125 PRO A N 1
ATOM 964 C CA . PRO A 1 125 ? -3.774 -0.702 3.581 1.00 97.94 125 PRO A CA 1
ATOM 965 C C . PRO A 1 125 ? -3.555 -0.656 5.099 1.00 97.94 125 PRO A C 1
ATOM 967 O O . PRO A 1 125 ? -4.520 -0.631 5.859 1.00 97.94 125 PRO A O 1
ATOM 970 N N . ALA A 1 126 ? -2.296 -0.589 5.551 1.00 97.94 126 ALA A N 1
ATOM 971 C CA . ALA A 1 126 ? -1.965 -0.464 6.969 1.00 97.94 126 ALA A CA 1
ATOM 972 C C . ALA A 1 126 ? -2.444 0.876 7.547 1.00 97.94 126 ALA A C 1
ATOM 974 O O . ALA A 1 126 ? -2.969 0.913 8.659 1.00 97.94 126 ALA A O 1
ATOM 975 N N . ALA A 1 127 ? -2.319 1.965 6.784 1.00 97.56 127 ALA A N 1
ATOM 976 C CA . ALA A 1 127 ? -2.826 3.274 7.175 1.00 97.56 127 ALA A CA 1
ATOM 977 C C . ALA A 1 127 ? -4.358 3.280 7.262 1.00 97.56 127 ALA A C 1
ATOM 979 O O . ALA A 1 127 ? -4.905 3.704 8.276 1.00 97.56 127 ALA A O 1
ATOM 980 N N . VAL A 1 128 ? -5.064 2.731 6.269 1.00 97.50 128 VAL A N 1
ATOM 981 C CA . VAL A 1 128 ? -6.532 2.590 6.321 1.00 97.50 128 VAL A CA 1
ATOM 982 C C . VAL A 1 128 ? -6.962 1.739 7.523 1.00 97.50 128 VAL A C 1
ATOM 984 O O . VAL A 1 128 ? -7.913 2.082 8.228 1.00 97.50 128 VAL A O 1
ATOM 987 N N . TYR A 1 129 ? -6.227 0.668 7.827 1.00 97.25 129 TYR A N 1
ATOM 988 C CA . TYR A 1 129 ? -6.477 -0.146 9.013 1.00 97.25 129 TYR A CA 1
ATOM 989 C C . TYR A 1 129 ? -6.236 0.625 10.324 1.00 97.25 129 TYR A C 1
ATOM 991 O O . TYR A 1 129 ? -7.048 0.542 11.247 1.00 97.25 129 TYR A O 1
ATOM 999 N N . ALA A 1 130 ? -5.171 1.427 10.416 1.00 96.81 130 ALA A N 1
ATOM 1000 C CA . ALA A 1 130 ? -4.928 2.301 11.565 1.00 96.81 130 ALA A CA 1
ATOM 1001 C C . ALA A 1 130 ? -6.056 3.336 11.730 1.00 96.81 130 ALA A C 1
ATOM 1003 O O . ALA A 1 130 ? -6.577 3.503 12.833 1.00 96.81 130 ALA A O 1
ATOM 1004 N N . LEU A 1 131 ? -6.506 3.949 10.630 1.00 95.62 131 LEU A N 1
ATOM 1005 C CA . LEU A 1 131 ? -7.636 4.879 10.589 1.00 95.62 131 LEU A CA 1
ATOM 1006 C C . LEU A 1 131 ? -8.936 4.229 11.096 1.00 95.62 131 LEU A C 1
ATOM 1008 O O . LEU A 1 131 ? -9.623 4.807 11.940 1.00 95.62 131 LEU A O 1
ATOM 1012 N N . ASN A 1 132 ? -9.243 2.999 10.668 1.00 95.19 132 ASN A N 1
ATOM 1013 C CA . ASN A 1 132 ? -10.372 2.224 11.196 1.00 95.19 132 ASN A CA 1
ATOM 1014 C C . ASN A 1 132 ? -10.291 2.077 12.729 1.00 95.19 132 ASN A C 1
ATOM 1016 O O . ASN A 1 132 ? -11.283 2.269 13.440 1.00 95.19 132 ASN A O 1
ATOM 1020 N N . ARG A 1 133 ? -9.097 1.797 13.265 1.00 94.81 133 ARG A N 1
ATOM 1021 C CA . ARG A 1 133 ? -8.884 1.644 14.711 1.00 94.81 133 ARG A CA 1
ATOM 1022 C C . ARG A 1 133 ? -9.009 2.956 15.486 1.00 94.81 133 ARG A C 1
ATOM 1024 O O . ARG A 1 133 ? -9.458 2.915 16.628 1.00 94.81 133 ARG A O 1
ATOM 1031 N N . VAL A 1 134 ? -8.689 4.112 14.902 1.00 94.00 134 VAL A N 1
ATOM 1032 C CA . VAL A 1 134 ? -8.902 5.425 15.554 1.00 94.00 134 VAL A CA 1
ATOM 1033 C C . VAL A 1 134 ? -10.378 5.656 15.899 1.00 94.00 134 VAL A C 1
ATOM 1035 O O . VAL A 1 134 ? -10.696 6.271 16.924 1.00 94.00 134 VAL A O 1
ATOM 1038 N N . PHE A 1 135 ? -11.291 5.166 15.061 1.00 90.44 135 PHE A N 1
ATOM 1039 C CA . PHE A 1 135 ? -12.726 5.328 15.276 1.00 90.44 135 PHE A CA 1
ATOM 1040 C C . PHE A 1 135 ? -13.328 4.234 16.157 1.00 90.44 135 PHE A C 1
ATOM 1042 O O . PHE A 1 135 ? -14.052 4.558 17.099 1.00 90.44 135 PHE A O 1
ATOM 1049 N N . ASN A 1 136 ? -12.974 2.970 15.906 1.00 90.19 136 ASN A N 1
ATOM 1050 C CA . ASN A 1 136 ? -13.581 1.814 16.573 1.00 90.19 136 ASN A CA 1
ATOM 1051 C C . ASN A 1 136 ? -13.064 1.551 17.997 1.00 90.19 136 ASN A C 1
ATOM 1053 O O . ASN A 1 136 ? -13.637 0.736 18.713 1.00 90.19 136 ASN A O 1
ATOM 1057 N N . ARG A 1 137 ? -11.977 2.200 18.434 1.00 89.56 137 ARG A N 1
ATOM 1058 C CA . ARG A 1 137 ? -11.460 2.045 19.804 1.00 89.56 137 ARG A CA 1
ATOM 1059 C C . ARG A 1 137 ? -12.136 3.000 20.784 1.00 89.56 137 ARG A C 1
ATOM 1061 O O . ARG A 1 137 ? -12.432 4.149 20.454 1.00 89.56 137 ARG A O 1
ATOM 1068 N N . HIS A 1 138 ? -12.365 2.514 22.004 1.00 82.69 138 HIS A N 1
ATOM 1069 C CA . HIS A 1 138 ? -13.052 3.264 23.059 1.00 82.69 138 HIS A CA 1
ATOM 1070 C C . HIS A 1 138 ? -12.085 4.080 23.925 1.00 82.69 138 HIS A C 1
ATOM 1072 O O . HIS A 1 138 ? -12.408 5.205 24.302 1.00 82.69 138 HIS A O 1
ATOM 1078 N N . GLY A 1 139 ? -10.885 3.558 24.204 1.00 91.12 139 GLY A N 1
ATOM 1079 C CA . GLY A 1 139 ? -9.899 4.241 25.040 1.00 91.12 139 GLY A CA 1
ATOM 1080 C C . GLY A 1 139 ? -9.234 5.415 24.321 1.00 91.12 139 GLY A C 1
ATOM 1081 O O . GLY A 1 139 ? -8.730 5.258 23.209 1.00 91.12 139 GLY A O 1
ATOM 1082 N N . LEU A 1 140 ? -9.171 6.587 24.965 1.00 89.06 140 LEU A N 1
ATOM 1083 C CA . LEU A 1 140 ? -8.512 7.773 24.401 1.00 89.06 140 LEU A CA 1
ATOM 1084 C C . LEU A 1 140 ? -7.046 7.491 24.030 1.00 89.06 140 LEU A C 1
ATOM 1086 O O . LEU A 1 140 ? -6.623 7.834 22.929 1.00 89.06 140 LEU A O 1
ATOM 1090 N N . GLY A 1 141 ? -6.305 6.796 24.900 1.00 93.62 141 GLY A N 1
ATOM 1091 C CA . GLY A 1 141 ? -4.912 6.414 24.641 1.00 93.62 141 GLY A CA 1
ATOM 1092 C C . GLY A 1 141 ? -4.751 5.518 23.410 1.00 93.62 141 GLY A C 1
ATOM 1093 O O . GLY A 1 141 ? -3.881 5.764 22.580 1.00 93.62 141 GLY A O 1
ATOM 1094 N N . GLU A 1 142 ? -5.638 4.535 23.219 1.00 92.88 142 GLU A N 1
ATOM 1095 C CA . GLU A 1 142 ? -5.617 3.695 22.015 1.00 92.88 142 GLU A CA 1
ATOM 1096 C C . GLU A 1 142 ? -5.911 4.513 20.754 1.00 92.88 142 GLU A C 1
ATOM 1098 O O . GLU A 1 142 ? -5.279 4.301 19.720 1.00 92.88 142 GLU A O 1
ATOM 1103 N N . ARG A 1 143 ? -6.859 5.453 20.816 1.00 92.19 143 ARG A N 1
ATOM 1104 C CA . ARG A 1 143 ? -7.200 6.309 19.672 1.00 92.19 143 ARG A CA 1
ATOM 1105 C C . ARG A 1 143 ? -6.030 7.208 19.288 1.00 92.19 143 ARG A C 1
ATOM 1107 O O . ARG A 1 143 ? -5.704 7.281 18.107 1.00 92.19 143 ARG A O 1
ATOM 1114 N N . ILE A 1 144 ? -5.375 7.827 20.272 1.00 94.31 144 ILE A N 1
ATOM 1115 C CA . ILE A 1 144 ? -4.179 8.653 20.063 1.00 94.31 144 ILE A CA 1
ATOM 1116 C C . ILE A 1 144 ? -3.049 7.809 19.471 1.00 94.31 144 ILE A C 1
ATOM 1118 O O . ILE A 1 144 ? -2.456 8.210 18.475 1.00 94.31 144 ILE A O 1
ATOM 1122 N N . LEU A 1 145 ? -2.796 6.613 20.011 1.00 95.56 145 LEU A N 1
ATOM 1123 C CA . LEU A 1 145 ? -1.772 5.712 19.484 1.00 95.56 145 LEU A CA 1
ATOM 1124 C C . LEU A 1 145 ? -2.041 5.334 18.021 1.00 95.56 145 LEU A C 1
ATOM 1126 O O . LEU A 1 145 ? -1.144 5.420 17.191 1.00 95.56 145 LEU A O 1
ATOM 1130 N N . ASN A 1 146 ? -3.272 4.942 17.676 1.00 95.50 146 ASN A N 1
ATOM 1131 C CA . ASN A 1 146 ? -3.603 4.588 16.292 1.00 95.50 146 ASN A CA 1
ATOM 1132 C C . ASN A 1 146 ? -3.564 5.809 15.356 1.00 95.50 146 ASN A C 1
ATOM 1134 O O . ASN A 1 146 ? -3.212 5.656 14.190 1.00 95.50 146 ASN A O 1
ATOM 1138 N N . ALA A 1 147 ? -3.859 7.015 15.855 1.00 94.75 147 ALA A N 1
ATOM 1139 C CA . ALA A 1 147 ? -3.718 8.251 15.088 1.00 94.75 147 ALA A CA 1
ATOM 1140 C C . ALA A 1 147 ? -2.240 8.593 14.845 1.00 94.75 147 ALA A C 1
ATOM 1142 O O . ALA A 1 147 ? -1.875 8.977 13.736 1.00 94.75 147 ALA A O 1
ATOM 1143 N N . ALA A 1 148 ? -1.376 8.379 15.841 1.00 95.50 148 ALA A N 1
ATOM 1144 C CA . ALA A 1 148 ? 0.068 8.522 15.696 1.00 95.50 148 ALA A CA 1
ATOM 1145 C C . ALA A 1 148 ? 0.635 7.499 14.701 1.00 95.50 148 ALA A C 1
ATOM 1147 O O . ALA A 1 148 ? 1.410 7.868 13.824 1.00 95.50 148 ALA A O 1
ATOM 1148 N N . VAL A 1 149 ? 0.193 6.236 14.768 1.00 97.25 149 VAL A N 1
ATOM 1149 C CA . VAL A 1 149 ? 0.557 5.202 13.784 1.00 97.25 149 VAL A CA 1
ATOM 1150 C C . VAL A 1 149 ? 0.085 5.593 12.383 1.00 97.25 149 VAL A C 1
ATOM 1152 O O . VAL A 1 149 ? 0.862 5.500 11.438 1.00 97.25 149 VAL A O 1
ATOM 1155 N N . PHE A 1 150 ? -1.150 6.078 12.231 1.00 97.38 150 PHE A N 1
ATOM 1156 C CA . PHE A 1 150 ? -1.645 6.587 10.950 1.00 97.38 150 PHE A CA 1
ATOM 1157 C C . PHE A 1 150 ? -0.760 7.718 10.409 1.00 97.38 150 PHE A C 1
ATOM 1159 O O . PHE A 1 150 ? -0.325 7.652 9.262 1.00 97.38 150 PHE A O 1
ATOM 1166 N N . GLY A 1 151 ? -0.444 8.716 11.240 1.00 95.12 151 GLY A N 1
ATOM 1167 C CA . GLY A 1 151 ? 0.431 9.829 10.870 1.00 95.12 151 GLY A CA 1
ATOM 1168 C C . GLY A 1 151 ? 1.842 9.374 10.493 1.00 95.12 151 GLY A C 1
ATOM 1169 O O . GLY A 1 151 ? 2.396 9.845 9.505 1.00 95.12 151 GLY A O 1
ATOM 1170 N N . PHE A 1 152 ? 2.397 8.402 11.217 1.00 96.31 152 PHE A N 1
ATOM 1171 C CA . PHE A 1 152 ? 3.701 7.808 10.926 1.00 96.31 152 PHE A CA 1
ATOM 1172 C C . PHE A 1 152 ? 3.722 7.103 9.562 1.00 96.31 152 PHE A C 1
ATOM 1174 O O . PHE A 1 152 ? 4.620 7.330 8.752 1.00 96.31 152 PHE A O 1
ATOM 1181 N N . LEU A 1 153 ? 2.694 6.306 9.256 1.00 97.38 153 LEU A N 1
ATOM 1182 C CA . LEU A 1 153 ? 2.556 5.656 7.950 1.00 97.38 153 LEU A CA 1
ATOM 1183 C C . LEU A 1 153 ? 2.338 6.679 6.824 1.00 97.38 153 LEU A C 1
ATOM 1185 O O . LEU A 1 153 ? 2.956 6.562 5.765 1.00 97.38 153 LEU A O 1
ATOM 1189 N N . ALA A 1 154 ? 1.517 7.708 7.059 1.00 95.81 154 ALA A N 1
ATOM 1190 C CA . ALA A 1 154 ? 1.307 8.810 6.121 1.00 95.81 154 ALA A CA 1
ATOM 1191 C C . ALA A 1 154 ? 2.615 9.569 5.835 1.00 95.81 154 ALA A C 1
ATOM 1193 O O . ALA A 1 154 ? 2.900 9.911 4.687 1.00 95.81 154 ALA A O 1
ATOM 1194 N N . PHE A 1 155 ? 3.454 9.763 6.855 1.00 93.75 155 PHE A N 1
ATOM 1195 C CA . PHE A 1 155 ? 4.779 10.354 6.699 1.00 93.75 155 PHE A CA 1
ATOM 1196 C C . PHE A 1 155 ? 5.702 9.481 5.838 1.00 93.75 155 PHE A C 1
ATOM 1198 O O . PHE A 1 155 ? 6.362 9.990 4.933 1.00 93.75 155 PHE A O 1
ATOM 1205 N N . GLY A 1 156 ? 5.697 8.160 6.043 1.00 95.19 156 GLY A N 1
ATOM 1206 C CA . GLY A 1 156 ? 6.416 7.218 5.178 1.00 95.19 156 GLY A CA 1
ATOM 1207 C C . GLY A 1 156 ? 5.973 7.310 3.711 1.00 95.19 156 GLY A C 1
ATOM 1208 O O . GLY A 1 156 ? 6.807 7.378 2.805 1.00 95.19 156 GLY A O 1
ATOM 1209 N N . VAL A 1 157 ? 4.661 7.405 3.468 1.00 95.19 157 VAL A N 1
ATOM 1210 C CA . VAL A 1 157 ? 4.100 7.627 2.124 1.00 95.19 157 VAL A CA 1
ATOM 1211 C C . VAL A 1 157 ? 4.584 8.958 1.535 1.00 95.19 157 VAL A C 1
ATOM 1213 O O . VAL A 1 157 ? 4.986 8.992 0.368 1.00 95.19 157 VAL A O 1
ATOM 1216 N N . LEU A 1 158 ? 4.622 10.039 2.318 1.00 92.12 158 LEU A N 1
ATOM 1217 C CA . LEU A 1 158 ? 5.142 11.338 1.879 1.00 92.12 158 LEU A CA 1
ATOM 1218 C C . LEU A 1 158 ? 6.621 11.245 1.467 1.00 92.12 158 LEU A C 1
ATOM 1220 O O . LEU A 1 158 ? 6.966 11.601 0.338 1.00 92.12 158 LEU A O 1
ATOM 1224 N N . LEU A 1 159 ? 7.476 10.683 2.329 1.00 91.81 159 LEU A N 1
ATOM 1225 C CA . LEU A 1 159 ? 8.921 10.555 2.093 1.00 91.81 159 LEU A CA 1
ATOM 1226 C C . LEU A 1 159 ? 9.283 9.627 0.923 1.00 91.81 159 LEU A C 1
ATOM 1228 O O . LEU A 1 159 ? 10.399 9.688 0.400 1.00 91.81 159 LEU A O 1
ATOM 1232 N N . SER A 1 160 ? 8.351 8.788 0.468 1.00 92.25 160 SER A N 1
ATOM 1233 C CA . SER A 1 160 ? 8.539 7.981 -0.741 1.00 92.25 160 SER A CA 1
ATOM 1234 C C . SER A 1 160 ? 8.588 8.812 -2.029 1.00 92.25 160 SER A C 1
ATOM 1236 O O . SER A 1 160 ? 9.009 8.300 -3.072 1.00 92.25 160 SER A O 1
ATOM 1238 N N . PHE A 1 161 ? 8.104 10.062 -2.001 1.00 89.88 161 PHE A N 1
ATOM 1239 C CA . PHE A 1 161 ? 7.887 10.939 -3.159 1.00 89.88 161 PHE A CA 1
ATOM 1240 C C . PHE A 1 161 ? 7.311 10.217 -4.394 1.00 89.88 161 PHE A C 1
ATOM 1242 O O . PHE A 1 161 ? 7.740 10.437 -5.537 1.00 89.88 161 PHE A O 1
ATOM 1249 N N . SER A 1 162 ? 6.380 9.286 -4.161 1.00 89.50 162 SER A N 1
ATOM 1250 C CA . SER A 1 162 ? 5.640 8.574 -5.201 1.00 89.50 162 SER A CA 1
ATOM 1251 C C . SER A 1 162 ? 4.272 9.220 -5.401 1.00 89.50 162 SER A C 1
ATOM 1253 O O . SER A 1 162 ? 3.352 9.015 -4.617 1.00 89.50 162 SER A O 1
ATOM 1255 N N . ARG A 1 163 ? 4.130 9.975 -6.496 1.00 88.25 163 ARG A N 1
ATOM 1256 C CA . ARG A 1 163 ? 2.887 10.681 -6.864 1.00 88.25 163 ARG A CA 1
ATOM 1257 C C . ARG A 1 163 ? 1.683 9.739 -6.930 1.00 88.25 163 ARG A C 1
ATOM 1259 O O . ARG A 1 163 ? 0.626 10.036 -6.386 1.00 88.25 163 ARG A O 1
ATOM 1266 N N . GLY A 1 164 ? 1.874 8.573 -7.554 1.00 87.75 164 GLY A N 1
ATOM 1267 C CA . GLY A 1 164 ? 0.841 7.541 -7.643 1.00 87.75 164 GLY A CA 1
ATOM 1268 C C . GLY A 1 164 ? 0.453 6.982 -6.274 1.00 87.75 164 GLY A C 1
ATOM 1269 O O . GLY A 1 164 ? -0.723 6.734 -6.032 1.00 87.75 164 GLY A O 1
ATOM 1270 N N . ALA A 1 165 ? 1.410 6.848 -5.350 1.00 92.69 165 ALA A N 1
ATOM 1271 C CA . ALA A 1 165 ? 1.110 6.413 -3.991 1.00 92.69 165 ALA A CA 1
ATOM 1272 C C . ALA A 1 165 ? 0.408 7.499 -3.165 1.00 92.69 165 ALA A C 1
ATOM 1274 O O . ALA A 1 165 ? -0.470 7.166 -2.381 1.00 92.69 165 ALA A O 1
ATOM 1275 N N . TRP A 1 166 ? 0.738 8.780 -3.358 1.00 92.81 166 TRP A N 1
ATOM 1276 C CA . TRP A 1 166 ? 0.016 9.886 -2.722 1.00 92.81 166 TRP A CA 1
ATOM 1277 C C . TRP A 1 166 ? -1.445 9.906 -3.165 1.00 92.81 166 TRP A C 1
ATOM 1279 O O . TRP A 1 166 ? -2.339 9.916 -2.324 1.00 92.81 166 TRP A O 1
ATOM 1289 N N . LEU A 1 167 ? -1.690 9.824 -4.478 1.00 92.56 167 LEU A N 1
ATOM 1290 C CA . LEU A 1 167 ? -3.045 9.731 -5.014 1.00 92.56 167 LEU A CA 1
ATOM 1291 C C . LEU A 1 167 ? -3.776 8.502 -4.460 1.00 92.56 167 LEU A C 1
ATOM 1293 O O . LEU A 1 167 ? -4.892 8.635 -3.969 1.00 92.56 167 LEU A O 1
ATOM 1297 N N . ASN A 1 168 ? -3.137 7.329 -4.479 1.00 95.69 168 ASN A N 1
ATOM 1298 C CA . ASN A 1 168 ? -3.710 6.106 -3.919 1.00 95.69 168 ASN A CA 1
ATOM 1299 C C . ASN A 1 168 ? -4.044 6.273 -2.426 1.00 95.69 168 ASN A C 1
ATOM 1301 O O . ASN A 1 168 ? -5.130 5.903 -2.003 1.00 95.69 168 ASN A O 1
ATOM 1305 N N . PHE A 1 169 ? -3.171 6.901 -1.635 1.00 95.94 169 PHE A N 1
ATOM 1306 C CA . PHE A 1 169 ? -3.414 7.147 -0.214 1.00 95.94 169 PHE A CA 1
ATOM 1307 C C . PHE A 1 169 ? -4.654 8.020 0.007 1.00 95.94 169 PHE A C 1
ATOM 1309 O O . PHE A 1 169 ? -5.527 7.653 0.793 1.00 95.94 169 PHE A O 1
ATOM 1316 N N . PHE A 1 170 ? -4.774 9.137 -0.718 1.00 94.56 170 PHE A N 1
ATOM 1317 C CA . PHE A 1 170 ? -5.942 10.016 -0.613 1.00 94.56 170 PHE A CA 1
ATOM 1318 C C . PHE A 1 170 ? -7.227 9.334 -1.087 1.00 94.56 170 PHE A C 1
ATOM 1320 O O . PHE A 1 170 ? -8.250 9.441 -0.414 1.00 94.56 170 PHE A O 1
ATOM 1327 N N . VAL A 1 171 ? -7.179 8.599 -2.201 1.00 96.62 171 VAL A N 1
ATOM 1328 C CA . VAL A 1 171 ? -8.339 7.869 -2.732 1.00 96.62 171 VAL A CA 1
ATOM 1329 C C . VAL A 1 171 ? -8.763 6.750 -1.783 1.00 96.62 171 VAL A C 1
ATOM 1331 O O . VAL A 1 171 ? -9.946 6.638 -1.480 1.00 96.62 171 VAL A O 1
ATOM 1334 N N . ALA A 1 172 ? -7.827 5.950 -1.270 1.00 97.19 172 ALA A N 1
ATOM 1335 C CA . ALA A 1 172 ? -8.122 4.838 -0.372 1.00 97.19 172 ALA A CA 1
ATOM 1336 C C . ALA A 1 172 ? -8.699 5.321 0.965 1.00 97.19 172 ALA A C 1
ATOM 1338 O O . ALA A 1 172 ? -9.745 4.831 1.389 1.00 97.19 172 ALA A O 1
ATOM 1339 N N . CYS A 1 173 ? -8.064 6.309 1.604 1.00 95.81 173 CYS A N 1
ATOM 1340 C CA . CYS A 1 173 ? -8.571 6.905 2.841 1.00 95.81 173 CYS A CA 1
ATOM 1341 C C . CYS A 1 173 ? -9.915 7.606 2.609 1.00 95.81 173 CYS A C 1
ATOM 1343 O O . CYS A 1 173 ? -10.846 7.401 3.380 1.00 95.81 173 CYS A O 1
ATOM 1345 N N . GLY A 1 174 ? -10.048 8.379 1.527 1.00 95.62 174 GLY A N 1
ATOM 1346 C CA . GLY A 1 174 ? -11.284 9.078 1.180 1.00 95.62 174 GLY A CA 1
ATOM 1347 C C . GLY A 1 174 ? -12.444 8.118 0.931 1.00 95.62 174 GLY A C 1
ATOM 1348 O O . GLY A 1 174 ? -13.502 8.266 1.537 1.00 95.62 174 GLY A O 1
ATOM 1349 N N . LEU A 1 175 ? -12.239 7.089 0.106 1.00 96.88 175 LEU A N 1
ATOM 1350 C CA . LEU A 1 175 ? -13.258 6.082 -0.181 1.00 96.88 175 LEU A CA 1
ATOM 1351 C C . LEU A 1 175 ? -13.631 5.291 1.074 1.00 96.88 175 LEU A C 1
ATOM 1353 O O . LEU A 1 175 ? -14.816 5.114 1.348 1.00 96.88 175 LEU A O 1
ATOM 1357 N N . PHE A 1 176 ? -12.645 4.868 1.870 1.00 96.38 176 PHE A N 1
ATOM 1358 C CA . PHE A 1 176 ? -12.904 4.216 3.152 1.00 96.38 176 PHE A CA 1
ATOM 1359 C C . PHE A 1 176 ? -13.751 5.106 4.070 1.00 96.38 176 PHE A C 1
ATOM 1361 O O . PHE A 1 176 ? -14.711 4.627 4.679 1.00 96.38 176 PHE A O 1
ATOM 1368 N N . SER A 1 177 ? -13.457 6.404 4.127 1.00 95.06 177 SER A N 1
ATOM 1369 C CA . SER A 1 177 ? -14.215 7.355 4.934 1.00 95.06 177 SER A CA 1
ATOM 1370 C C . SER A 1 177 ? -15.619 7.618 4.433 1.00 95.06 177 SER A C 1
ATOM 1372 O O . SER A 1 177 ? -16.535 7.661 5.257 1.00 95.06 177 SER A O 1
ATOM 1374 N N . LEU A 1 178 ? -15.819 7.711 3.122 1.00 94.88 178 LEU A N 1
ATOM 1375 C CA . LEU A 1 178 ? -17.143 7.848 2.520 1.00 94.88 178 LEU A CA 1
ATOM 1376 C C . LEU A 1 178 ? -18.002 6.603 2.770 1.00 94.88 178 LEU A C 1
ATOM 1378 O O . LEU A 1 178 ? -19.128 6.723 3.250 1.00 94.88 178 LEU A O 1
ATOM 1382 N N . LEU A 1 179 ? -17.459 5.410 2.515 1.00 95.50 179 LEU A N 1
ATOM 1383 C CA . LEU A 1 179 ? -18.172 4.148 2.726 1.00 95.50 179 LEU A CA 1
ATOM 1384 C C . LEU A 1 179 ? -18.490 3.921 4.207 1.00 95.50 179 LEU A C 1
ATOM 1386 O O . LEU A 1 179 ? -19.606 3.535 4.545 1.00 95.50 179 LEU A O 1
ATOM 1390 N N . THR A 1 180 ? -17.547 4.224 5.104 1.00 94.31 180 THR A N 1
ATOM 1391 C CA . THR A 1 180 ? -17.786 4.135 6.550 1.00 94.31 180 THR A CA 1
ATOM 1392 C C . THR A 1 180 ? -18.911 5.082 6.962 1.00 94.31 180 THR A 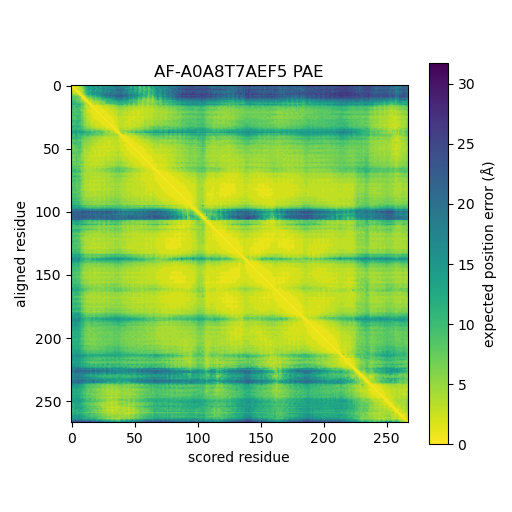C 1
ATOM 1394 O O . THR A 1 180 ? -19.851 4.650 7.619 1.00 94.31 180 THR A O 1
ATOM 1397 N N . ALA A 1 181 ? -18.881 6.346 6.524 1.00 93.25 181 ALA A N 1
ATOM 1398 C CA . ALA A 1 181 ? -19.934 7.314 6.832 1.00 93.25 181 ALA A CA 1
ATOM 1399 C C . ALA A 1 181 ? -21.322 6.854 6.349 1.00 93.25 181 ALA A C 1
ATOM 1401 O O . ALA A 1 181 ? -22.306 7.024 7.072 1.00 93.25 181 ALA A O 1
ATOM 1402 N N . ALA A 1 182 ? -21.393 6.252 5.156 1.00 93.44 182 ALA A N 1
ATOM 1403 C CA . ALA A 1 182 ? -22.629 5.729 4.578 1.00 93.44 182 ALA A CA 1
ATOM 1404 C C . ALA A 1 182 ? -23.202 4.542 5.372 1.00 93.44 182 ALA A C 1
ATOM 1406 O O . ALA A 1 182 ? -24.417 4.441 5.530 1.00 93.44 182 ALA A O 1
ATOM 1407 N N . CYS A 1 183 ? -22.337 3.683 5.918 1.00 93.38 183 CYS A N 1
ATOM 1408 C CA . CYS A 1 183 ? -22.740 2.504 6.687 1.00 93.38 183 CYS A CA 1
ATOM 1409 C C . CYS A 1 183 ? -23.032 2.787 8.171 1.00 93.38 183 CYS A C 1
ATOM 1411 O O . CYS A 1 183 ? -23.574 1.918 8.855 1.00 93.38 183 CYS A O 1
ATOM 1413 N N . LEU A 1 184 ? -22.680 3.965 8.703 1.00 93.38 184 LEU A N 1
ATOM 1414 C CA . LEU A 1 184 ? -22.930 4.283 10.112 1.00 93.38 184 LEU A CA 1
ATOM 1415 C C . LEU A 1 184 ? -24.432 4.509 10.379 1.00 93.38 184 LEU A C 1
ATOM 1417 O O . LEU A 1 184 ? -25.058 5.322 9.681 1.00 93.38 184 LEU A O 1
ATOM 1421 N N . PRO A 1 185 ? -25.006 3.847 11.405 1.00 88.81 185 PRO A N 1
ATOM 1422 C CA . PRO A 1 185 ? -26.451 3.821 11.626 1.00 88.81 185 PRO A CA 1
ATOM 1423 C C . PRO A 1 185 ? -26.989 5.114 12.245 1.00 88.81 185 PRO A C 1
ATOM 1425 O O . PRO A 1 185 ? -28.129 5.487 11.980 1.00 88.81 185 PRO A O 1
ATOM 1428 N N . THR A 1 186 ? -26.191 5.818 13.057 1.00 92.50 186 THR A N 1
ATOM 1429 C CA . THR A 1 186 ? -26.653 7.004 13.790 1.00 92.50 186 THR A CA 1
ATOM 1430 C C . THR A 1 186 ? -26.005 8.297 13.299 1.00 92.50 186 THR A C 1
ATOM 1432 O O . THR A 1 186 ? -24.839 8.333 12.899 1.00 92.50 186 THR A O 1
ATOM 1435 N N . HIS A 1 187 ? -26.744 9.407 13.395 1.00 91.56 187 HIS A N 1
ATOM 1436 C CA . HIS A 1 187 ? -26.213 10.742 13.097 1.00 91.56 187 HIS A CA 1
ATOM 1437 C C . HIS A 1 187 ? -25.042 11.123 14.019 1.00 91.56 187 HIS A C 1
ATOM 1439 O O . HIS A 1 187 ? -24.095 11.779 13.590 1.00 91.56 187 HIS A O 1
ATOM 1445 N N . ARG A 1 188 ? -25.077 10.685 15.286 1.00 91.38 188 ARG A N 1
ATOM 1446 C CA . ARG A 1 188 ? -23.999 10.928 16.258 1.00 91.38 188 ARG A CA 1
ATOM 1447 C C . ARG A 1 188 ? -22.695 10.259 15.829 1.00 91.38 188 ARG A C 1
ATOM 1449 O O . ARG A 1 188 ? -21.647 10.900 15.874 1.00 91.38 188 ARG A O 1
ATOM 1456 N N . ASP A 1 189 ? -22.766 9.014 15.362 1.00 91.12 189 ASP A N 1
ATOM 1457 C CA . ASP A 1 189 ? -21.590 8.289 14.880 1.00 91.12 189 ASP A CA 1
ATOM 1458 C C . ASP A 1 189 ? -21.027 8.920 13.609 1.00 91.12 189 ASP A C 1
ATOM 1460 O O . ASP A 1 189 ? -19.813 9.088 13.498 1.00 91.12 189 ASP A O 1
ATOM 1464 N N . ARG A 1 190 ? -21.899 9.346 12.686 1.00 92.06 190 ARG A N 1
ATOM 1465 C CA . ARG A 1 190 ? -21.492 10.076 11.475 1.00 92.06 190 ARG A CA 1
ATOM 1466 C C . ARG A 1 190 ? -20.791 11.384 11.818 1.00 92.06 190 ARG A C 1
ATOM 1468 O O . ARG A 1 190 ? -19.712 11.635 11.297 1.00 92.06 190 ARG A O 1
ATOM 1475 N N . LEU A 1 191 ? -21.341 12.180 12.737 1.00 91.88 191 LEU A N 1
ATOM 1476 C CA . LEU A 1 191 ? -20.708 13.422 13.184 1.00 91.88 191 LEU A CA 1
ATOM 1477 C C . LEU A 1 191 ? -19.340 13.152 13.824 1.00 91.88 191 LEU A C 1
ATOM 1479 O O . LEU A 1 191 ? -18.356 13.799 13.470 1.00 91.88 191 LEU A O 1
ATOM 1483 N N . ARG A 1 192 ? -19.246 12.159 14.717 1.00 91.69 192 ARG A N 1
ATOM 1484 C CA . ARG A 1 192 ? -17.974 11.740 15.324 1.00 91.69 192 ARG A CA 1
ATOM 1485 C C . ARG A 1 192 ? -16.962 11.309 14.261 1.00 91.69 192 ARG A C 1
ATOM 1487 O O . ARG A 1 192 ? -15.793 11.675 14.360 1.00 91.69 192 ARG A O 1
ATOM 1494 N N . TRP A 1 193 ? -17.392 10.540 13.264 1.00 94.12 193 TRP A N 1
ATOM 1495 C CA . TRP A 1 193 ? -16.544 10.090 12.163 1.00 94.12 193 TRP A CA 1
ATOM 1496 C C . TRP A 1 193 ? -16.048 11.260 11.312 1.00 94.12 193 TRP A C 1
ATOM 1498 O O . TRP A 1 193 ? -14.850 11.350 11.039 1.00 94.12 193 TRP A O 1
ATOM 1508 N N . THR A 1 194 ? -16.929 12.199 10.967 1.00 92.94 194 THR A N 1
ATOM 1509 C CA . THR A 1 194 ? -16.575 13.425 10.242 1.00 92.94 194 THR A CA 1
ATOM 1510 C C . THR A 1 194 ? -15.563 14.261 11.021 1.00 92.94 194 THR A C 1
ATOM 1512 O O . THR A 1 194 ? -14.567 14.689 10.447 1.00 92.94 194 THR A O 1
ATOM 1515 N N . LEU A 1 195 ? -15.751 14.434 12.334 1.00 92.44 195 LEU A N 1
ATOM 1516 C CA . LEU A 1 195 ? -14.808 15.166 13.186 1.00 92.44 195 LEU A CA 1
ATOM 1517 C C . LEU A 1 195 ? -13.435 14.486 13.248 1.00 92.44 195 LEU A C 1
ATOM 1519 O O . LEU A 1 195 ? -12.416 15.158 13.120 1.00 92.44 195 LEU A O 1
ATOM 1523 N N . VAL A 1 196 ? -13.390 13.157 13.396 1.00 91.56 196 VAL A N 1
ATOM 1524 C CA . VAL A 1 196 ? -12.127 12.399 13.368 1.00 91.56 196 VAL A CA 1
ATOM 1525 C C . VAL A 1 196 ? -11.407 12.592 12.034 1.00 91.56 196 VAL A C 1
ATOM 1527 O O . VAL A 1 196 ? -10.209 12.860 12.027 1.00 91.56 196 VAL A O 1
ATOM 1530 N N . ASN A 1 197 ? -12.127 12.508 10.914 1.00 93.12 197 ASN A N 1
ATOM 1531 C CA . ASN A 1 197 ? -11.542 12.727 9.593 1.00 93.12 197 ASN A CA 1
ATOM 1532 C C . ASN A 1 197 ? -11.048 14.164 9.411 1.00 93.12 197 ASN A C 1
ATOM 1534 O O . ASN A 1 197 ? -9.940 14.353 8.924 1.00 93.12 197 ASN A O 1
ATOM 1538 N N . ALA A 1 198 ? -11.813 15.166 9.848 1.00 92.81 198 ALA A N 1
ATOM 1539 C CA . ALA A 1 198 ? -11.397 16.564 9.787 1.00 92.81 198 ALA A CA 1
ATOM 1540 C C . ALA A 1 198 ? -10.101 16.802 10.578 1.00 92.81 198 ALA A C 1
ATOM 1542 O O . ALA A 1 198 ? -9.166 17.407 10.059 1.00 92.81 198 ALA A O 1
ATOM 1543 N N . ILE A 1 199 ? -10.005 16.256 11.795 1.00 92.06 199 ILE A N 1
ATOM 1544 C CA . ILE A 1 199 ? -8.792 16.339 12.621 1.00 92.06 199 ILE A CA 1
ATOM 1545 C C . ILE A 1 199 ? -7.611 15.654 11.928 1.00 92.06 199 ILE A C 1
ATOM 1547 O O . ILE A 1 199 ? -6.520 16.214 11.897 1.00 92.06 199 ILE A O 1
ATOM 1551 N N . LEU A 1 200 ? -7.806 14.466 11.351 1.00 90.25 200 LEU A N 1
ATOM 1552 C CA . LEU A 1 200 ? -6.730 13.747 10.664 1.00 90.25 200 LEU A CA 1
ATOM 1553 C C . LEU A 1 200 ? -6.290 14.435 9.369 1.00 90.25 200 LEU A C 1
ATOM 1555 O O . LEU A 1 200 ? -5.098 14.435 9.068 1.00 90.25 200 LEU A O 1
ATOM 1559 N N . ILE A 1 201 ? -7.206 15.061 8.628 1.00 92.00 201 ILE A N 1
ATOM 1560 C CA . ILE A 1 201 ? -6.872 15.892 7.464 1.00 92.00 201 ILE A CA 1
ATOM 1561 C C . ILE A 1 201 ? -6.030 17.086 7.912 1.00 92.00 201 ILE A C 1
ATOM 1563 O O . ILE A 1 201 ? -4.949 17.294 7.366 1.00 92.00 201 ILE A O 1
ATOM 1567 N N . LEU A 1 202 ? -6.467 17.821 8.940 1.00 92.75 202 LEU A N 1
ATOM 1568 C CA . LEU A 1 202 ? -5.708 18.946 9.494 1.00 92.75 202 LEU A CA 1
ATOM 1569 C C . LEU A 1 202 ? -4.322 18.506 9.981 1.00 92.75 202 LEU A C 1
ATOM 1571 O O . LEU A 1 202 ? -3.328 19.148 9.654 1.00 92.75 202 LEU A O 1
ATOM 1575 N N . ALA A 1 203 ? -4.236 17.379 10.690 1.00 89.62 203 ALA A N 1
ATOM 1576 C CA . ALA A 1 203 ? -2.971 16.809 11.143 1.00 89.62 203 ALA A CA 1
ATOM 1577 C C . ALA A 1 203 ? -2.065 16.401 9.970 1.00 89.62 203 ALA A C 1
ATOM 1579 O O . ALA A 1 203 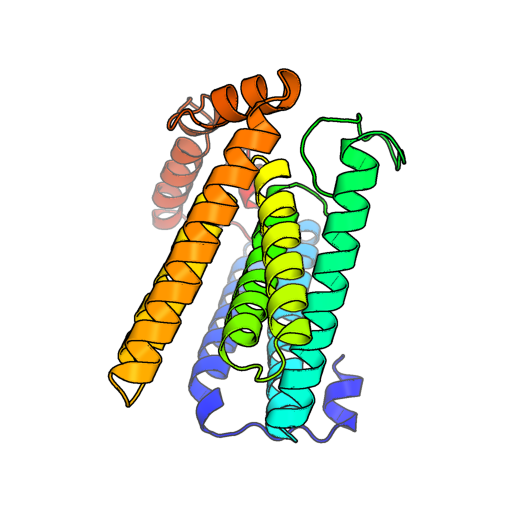? -0.860 16.628 10.021 1.00 89.62 203 ALA A O 1
ATOM 1580 N N . THR A 1 204 ? -2.630 15.848 8.893 1.00 87.19 204 THR A N 1
ATOM 1581 C CA . THR A 1 204 ? -1.879 15.477 7.682 1.00 87.19 204 THR A CA 1
ATOM 1582 C C . THR A 1 204 ? -1.355 16.718 6.959 1.00 87.19 204 THR A C 1
ATOM 1584 O O . THR A 1 204 ? -0.198 16.743 6.551 1.00 87.19 204 THR A O 1
ATOM 1587 N N . VAL A 1 205 ? -2.164 17.774 6.842 1.00 90.12 205 VAL A N 1
ATOM 1588 C CA . VAL A 1 205 ? -1.741 19.058 6.260 1.00 90.12 205 VAL A CA 1
ATOM 1589 C C . VAL A 1 205 ? -0.640 19.696 7.105 1.00 90.12 205 VAL A C 1
ATOM 1591 O O . VAL A 1 205 ? 0.377 20.114 6.556 1.00 90.12 205 VAL A O 1
ATOM 1594 N N . ALA A 1 206 ? -0.794 19.714 8.431 1.00 91.00 206 ALA A N 1
ATOM 1595 C CA . ALA A 1 206 ? 0.224 20.217 9.348 1.00 91.00 206 ALA A CA 1
ATOM 1596 C C . ALA A 1 206 ? 1.530 19.413 9.248 1.00 91.00 206 ALA A C 1
ATOM 1598 O O . ALA A 1 206 ? 2.608 20.000 9.202 1.00 91.00 206 ALA A O 1
ATOM 1599 N N . LEU A 1 207 ? 1.441 18.083 9.145 1.00 88.44 207 LEU A N 1
ATOM 1600 C CA . LEU A 1 207 ? 2.587 17.196 8.944 1.00 88.44 207 LEU A CA 1
ATOM 1601 C C . LEU A 1 207 ? 3.307 17.485 7.622 1.00 88.44 207 LEU A C 1
ATOM 1603 O O . LEU A 1 207 ? 4.533 17.555 7.609 1.00 88.44 207 LEU A O 1
ATOM 1607 N N . ILE A 1 208 ? 2.568 17.666 6.523 1.00 86.56 208 ILE A N 1
ATOM 1608 C CA . ILE A 1 208 ? 3.150 18.033 5.225 1.00 86.56 208 ILE A CA 1
ATOM 1609 C C . ILE A 1 208 ? 3.832 19.396 5.334 1.00 86.56 208 ILE A C 1
ATOM 1611 O O . ILE A 1 208 ? 4.995 19.504 4.959 1.00 86.56 208 ILE A O 1
ATOM 1615 N N . GLY A 1 209 ? 3.157 20.399 5.906 1.00 87.88 209 GLY A N 1
ATOM 1616 C CA . GLY A 1 209 ? 3.715 21.735 6.118 1.00 87.88 209 GLY A CA 1
ATOM 1617 C C . GLY A 1 209 ? 5.011 21.699 6.931 1.00 87.88 209 GLY A C 1
ATOM 1618 O O . GLY A 1 209 ? 6.020 22.271 6.516 1.00 87.88 209 GLY A O 1
ATOM 1619 N N . PHE A 1 210 ? 5.015 20.944 8.032 1.00 88.81 210 PHE A N 1
ATOM 1620 C CA . PHE A 1 210 ? 6.199 20.704 8.853 1.00 88.81 210 PHE A CA 1
ATOM 1621 C C . PHE A 1 210 ? 7.312 20.007 8.062 1.00 88.81 210 PHE A C 1
ATOM 1623 O O . PHE A 1 210 ? 8.449 20.467 8.076 1.00 88.81 210 PHE A O 1
ATOM 1630 N N . ALA A 1 211 ? 7.003 18.947 7.313 1.00 85.94 211 ALA A N 1
ATOM 1631 C CA . ALA A 1 211 ? 7.983 18.241 6.492 1.00 85.94 211 ALA A CA 1
ATOM 1632 C C . ALA A 1 211 ? 8.616 19.167 5.439 1.00 85.94 211 ALA A C 1
ATOM 1634 O O . ALA A 1 211 ? 9.835 19.194 5.273 1.00 85.94 211 ALA A O 1
ATOM 1635 N N . THR A 1 212 ? 7.800 19.975 4.761 1.00 85.56 212 THR A N 1
ATOM 1636 C CA . THR A 1 212 ? 8.249 20.936 3.746 1.00 85.56 212 THR A CA 1
ATOM 1637 C C . THR A 1 212 ? 8.921 22.180 4.324 1.00 85.56 212 THR A C 1
ATOM 1639 O O . THR A 1 212 ? 9.472 22.964 3.562 1.00 85.56 212 THR A O 1
ATOM 1642 N N . SER A 1 213 ? 8.953 22.365 5.647 1.00 87.12 213 SER A N 1
ATOM 1643 C CA . SER A 1 213 ? 9.781 23.417 6.259 1.00 87.12 213 SER A CA 1
ATOM 1644 C C . SER A 1 213 ? 11.282 23.164 6.051 1.00 87.12 213 SER A C 1
ATOM 1646 O O . SER A 1 213 ? 12.092 24.089 6.071 1.00 87.12 213 SER A O 1
ATOM 1648 N N . THR A 1 214 ? 11.664 21.910 5.786 1.00 85.81 214 THR A N 1
ATOM 1649 C CA . THR A 1 214 ? 13.034 21.535 5.438 1.00 85.81 214 THR A CA 1
ATOM 1650 C C . THR A 1 214 ? 13.267 21.727 3.941 1.00 85.81 214 THR A C 1
ATOM 1652 O O . THR A 1 214 ? 12.668 21.021 3.128 1.00 85.81 214 THR A O 1
ATOM 1655 N N . LYS A 1 215 ? 14.203 22.611 3.567 1.00 82.56 215 LYS A N 1
ATOM 1656 C CA . LYS A 1 215 ? 14.502 22.961 2.162 1.00 82.56 215 LYS A CA 1
ATOM 1657 C C . LYS A 1 215 ? 14.691 21.738 1.252 1.00 82.56 215 LYS A C 1
ATOM 1659 O O . LYS A 1 215 ? 14.072 21.651 0.200 1.00 82.56 215 LYS A O 1
ATOM 1664 N N . GLY A 1 216 ? 15.451 20.735 1.700 1.00 82.44 216 GLY A N 1
ATOM 1665 C CA . GLY A 1 216 ? 15.682 19.515 0.917 1.00 82.44 216 GLY A CA 1
ATOM 1666 C C . GLY A 1 216 ? 14.425 18.669 0.658 1.00 82.44 216 GLY A C 1
ATOM 1667 O O . GLY A 1 216 ? 14.328 18.024 -0.385 1.00 82.44 216 GLY A O 1
ATOM 1668 N N . ILE A 1 217 ? 13.452 18.672 1.577 1.00 83.12 217 ILE A N 1
ATOM 1669 C CA . ILE A 1 217 ? 12.156 17.997 1.394 1.00 83.12 217 ILE A CA 1
ATOM 1670 C C . ILE A 1 217 ? 11.260 18.845 0.486 1.00 83.12 217 ILE A C 1
ATOM 1672 O O . ILE A 1 217 ? 10.632 18.299 -0.421 1.00 83.12 217 ILE A O 1
ATOM 1676 N N . ALA A 1 218 ? 11.246 20.165 0.689 1.00 84.19 218 ALA A N 1
ATOM 1677 C CA . ALA A 1 218 ? 10.477 21.115 -0.109 1.00 84.19 218 ALA A CA 1
ATOM 1678 C C . ALA A 1 218 ? 10.849 21.057 -1.596 1.00 84.19 218 ALA A C 1
ATOM 1680 O O . ALA A 1 218 ? 9.976 20.863 -2.440 1.00 84.19 218 ALA A O 1
ATOM 1681 N N . ASP A 1 219 ? 12.143 21.132 -1.917 1.00 84.19 219 ASP A N 1
ATOM 1682 C CA . ASP A 1 219 ? 12.630 21.141 -3.299 1.00 84.19 219 ASP A CA 1
ATOM 1683 C C . ASP A 1 219 ? 12.200 19.870 -4.046 1.00 84.19 219 ASP A C 1
ATOM 1685 O O . ASP A 1 219 ? 11.746 19.916 -5.190 1.00 84.19 219 ASP A O 1
ATOM 1689 N N . ARG A 1 220 ? 12.258 18.715 -3.378 1.00 84.38 220 ARG A N 1
ATOM 1690 C CA . ARG A 1 220 ? 11.839 17.429 -3.958 1.00 84.38 220 ARG A CA 1
ATOM 1691 C C . ARG A 1 220 ? 10.343 17.302 -4.083 1.00 84.38 220 ARG A C 1
ATOM 1693 O O . ARG A 1 220 ? 9.862 16.757 -5.076 1.00 84.38 220 ARG A O 1
ATOM 1700 N N . PHE A 1 221 ? 9.619 17.775 -3.073 1.00 84.19 221 PHE A N 1
ATOM 1701 C CA . PHE A 1 221 ? 8.173 17.836 -3.124 1.00 84.19 221 PHE A CA 1
ATOM 1702 C C . PHE A 1 221 ? 7.748 18.650 -4.347 1.00 84.19 221 PHE A C 1
ATOM 1704 O O . PHE A 1 221 ? 6.979 18.144 -5.155 1.00 84.19 221 PHE A O 1
ATOM 1711 N N . MET A 1 222 ? 8.344 19.824 -4.569 1.00 82.69 222 MET A N 1
ATOM 1712 C CA . MET A 1 222 ? 8.058 20.680 -5.723 1.00 82.69 222 MET A CA 1
ATOM 1713 C C . MET A 1 222 ? 8.449 20.040 -7.059 1.00 82.69 222 MET A C 1
ATOM 1715 O O . MET A 1 222 ? 7.640 20.026 -7.985 1.00 82.69 222 MET A O 1
ATOM 1719 N N . GLN A 1 223 ? 9.630 19.421 -7.161 1.00 82.81 223 GLN A N 1
ATOM 1720 C CA . GLN A 1 223 ? 10.049 18.692 -8.371 1.00 82.81 223 GLN A CA 1
ATOM 1721 C C . GLN A 1 223 ? 9.086 17.552 -8.742 1.00 82.81 223 GLN A C 1
ATOM 1723 O O . GLN A 1 223 ? 8.916 17.218 -9.917 1.00 82.81 223 GLN A O 1
ATOM 1728 N N . ARG A 1 224 ? 8.457 16.934 -7.737 1.00 79.31 224 ARG A N 1
ATOM 1729 C CA . ARG A 1 224 ? 7.520 15.816 -7.899 1.00 79.31 224 ARG A CA 1
ATOM 1730 C C . ARG A 1 224 ? 6.058 16.255 -7.904 1.00 79.31 224 ARG A C 1
ATOM 1732 O O . ARG A 1 224 ? 5.222 15.478 -8.335 1.00 79.31 224 ARG A O 1
ATOM 1739 N N . ALA A 1 225 ? 5.725 17.469 -7.491 1.00 74.81 225 ALA A N 1
ATOM 1740 C CA . ALA A 1 225 ? 4.362 17.989 -7.561 1.00 74.81 225 ALA A CA 1
ATOM 1741 C C . ALA A 1 225 ? 3.940 18.324 -9.004 1.00 74.81 225 ALA A C 1
ATOM 1743 O O . ALA A 1 225 ? 2.754 18.486 -9.279 1.00 74.81 225 ALA A O 1
ATOM 1744 N N . VAL A 1 226 ? 4.890 18.376 -9.947 1.00 77.12 226 VAL A N 1
ATOM 1745 C CA . VAL A 1 226 ? 4.598 18.595 -11.368 1.00 77.12 226 VAL A CA 1
ATOM 1746 C C . VAL A 1 226 ? 3.876 17.380 -11.969 1.00 77.12 226 VAL A C 1
ATOM 1748 O O . VAL A 1 226 ? 4.377 16.246 -11.934 1.00 77.12 226 VAL A O 1
ATOM 1751 N N . LEU A 1 227 ? 2.692 17.641 -12.539 1.00 65.38 227 LEU A N 1
ATOM 1752 C CA . LEU A 1 227 ? 1.808 16.650 -13.165 1.00 65.38 227 LEU A CA 1
ATOM 1753 C C . LEU A 1 227 ? 2.494 15.897 -14.311 1.00 65.38 227 LEU A C 1
ATOM 1755 O O . LEU A 1 227 ? 2.441 14.669 -14.364 1.00 65.38 227 LEU A O 1
ATOM 1759 N N . THR A 1 228 ? 3.186 16.610 -15.196 1.00 67.75 228 THR A N 1
ATOM 1760 C CA . THR A 1 228 ? 3.897 16.023 -16.334 1.00 67.75 228 THR A CA 1
ATOM 1761 C C . THR A 1 228 ? 5.374 15.828 -16.010 1.00 67.75 228 THR A C 1
ATOM 1763 O O . THR A 1 228 ? 6.053 16.724 -15.515 1.00 67.75 228 THR A O 1
ATOM 1766 N N . GLN A 1 229 ? 5.898 14.635 -16.289 1.00 70.81 229 GLN A N 1
ATOM 1767 C CA . GLN A 1 229 ? 7.330 14.354 -16.184 1.00 70.81 229 GLN A CA 1
ATOM 1768 C C . GLN A 1 229 ? 7.856 13.903 -17.537 1.00 70.81 229 GLN A C 1
ATOM 1770 O O . GLN A 1 229 ? 7.159 13.222 -18.292 1.00 70.81 229 GLN A O 1
ATOM 1775 N N . LYS A 1 230 ? 9.112 14.250 -17.833 1.00 71.38 230 LYS A N 1
ATOM 1776 C CA . LYS A 1 230 ? 9.739 13.912 -19.118 1.00 71.38 230 LYS A CA 1
ATOM 1777 C C . LYS A 1 230 ? 9.714 12.402 -19.390 1.00 71.38 230 LYS A C 1
ATOM 1779 O O . LYS A 1 230 ? 9.393 12.011 -20.501 1.00 71.38 230 LYS A O 1
ATOM 1784 N N . TYR A 1 231 ? 9.935 11.564 -18.373 1.00 67.56 231 TYR A N 1
ATOM 1785 C CA . TYR A 1 231 ? 9.896 10.098 -18.508 1.00 67.56 231 TYR A CA 1
ATOM 1786 C C . TYR A 1 231 ? 8.487 9.511 -18.728 1.00 67.56 231 TYR A C 1
ATOM 1788 O O . TYR A 1 231 ? 8.359 8.351 -19.117 1.00 67.56 231 TYR A O 1
ATOM 1796 N N . ASP A 1 232 ? 7.421 10.279 -18.482 1.00 71.88 232 ASP A N 1
ATOM 1797 C CA . ASP A 1 232 ? 6.051 9.829 -18.750 1.00 71.88 232 ASP A CA 1
ATOM 1798 C C . ASP A 1 232 ? 5.627 10.152 -20.197 1.00 71.88 232 ASP A C 1
ATOM 1800 O O . ASP A 1 232 ? 4.959 9.336 -20.831 1.00 71.88 232 ASP A O 1
ATOM 1804 N N . VAL A 1 233 ? 6.027 11.321 -20.725 1.00 77.31 233 VAL A N 1
ATOM 1805 C CA . VAL A 1 233 ? 5.464 11.914 -21.961 1.00 77.31 233 VAL A CA 1
ATOM 1806 C C . VAL A 1 233 ? 6.428 11.905 -23.159 1.00 77.31 233 VAL A C 1
ATOM 1808 O O . VAL A 1 233 ? 5.976 12.007 -24.297 1.00 77.31 233 VAL A O 1
ATOM 1811 N N . ALA A 1 234 ? 7.743 11.795 -22.944 1.00 75.62 234 ALA A N 1
ATOM 1812 C CA . ALA A 1 234 ? 8.716 11.794 -24.041 1.00 75.62 234 ALA A CA 1
ATOM 1813 C C . ALA A 1 234 ? 8.543 10.587 -24.984 1.00 75.62 234 ALA A C 1
ATOM 1815 O O . ALA A 1 234 ? 7.928 9.580 -24.628 1.00 75.62 234 ALA A O 1
ATOM 1816 N N . GLN A 1 235 ? 9.126 10.665 -26.186 1.00 68.62 235 GLN A N 1
ATOM 1817 C CA . GLN A 1 235 ? 9.311 9.474 -27.022 1.00 68.62 235 GLN A CA 1
ATOM 1818 C C . GLN A 1 235 ? 10.157 8.443 -26.261 1.00 68.62 235 GLN A C 1
ATOM 1820 O O . GLN A 1 235 ? 11.185 8.797 -25.687 1.00 68.62 235 GLN A O 1
ATOM 1825 N N . GLY A 1 236 ? 9.682 7.194 -26.205 1.00 71.12 236 GLY A N 1
ATOM 1826 C CA . GLY A 1 236 ? 10.241 6.154 -25.327 1.00 71.12 236 GLY A CA 1
ATOM 1827 C C . GLY A 1 236 ? 9.801 6.248 -23.856 1.00 71.12 236 GLY A C 1
ATOM 1828 O O . GLY A 1 236 ? 10.247 5.462 -23.031 1.00 71.12 236 GLY A O 1
ATOM 1829 N N . GLY A 1 237 ? 8.934 7.201 -23.504 1.00 76.88 237 GLY A N 1
ATOM 1830 C CA . GLY A 1 237 ? 8.325 7.306 -22.178 1.00 76.88 237 GLY A CA 1
ATOM 1831 C C . GLY A 1 237 ? 7.149 6.344 -21.979 1.00 76.88 237 GLY A C 1
ATOM 1832 O O . GLY A 1 237 ? 6.654 5.713 -22.913 1.00 76.88 237 GLY A O 1
ATOM 1833 N N . ARG A 1 238 ? 6.630 6.270 -20.750 1.00 81.50 238 ARG A N 1
ATOM 1834 C CA . ARG A 1 238 ? 5.603 5.279 -20.367 1.00 81.50 238 ARG A CA 1
ATOM 1835 C C . ARG A 1 238 ? 4.349 5.290 -21.238 1.00 81.50 238 ARG A C 1
ATOM 1837 O O . ARG A 1 238 ? 3.865 4.224 -21.613 1.00 81.50 238 ARG A O 1
ATOM 1844 N N . PHE A 1 239 ? 3.807 6.466 -21.559 1.00 86.12 239 PHE A N 1
ATOM 1845 C CA . PHE A 1 239 ? 2.594 6.548 -22.380 1.00 86.12 239 PHE A CA 1
ATOM 1846 C C . PHE A 1 239 ? 2.849 6.140 -23.832 1.00 86.12 239 PHE A C 1
ATOM 1848 O O . PHE A 1 239 ? 1.964 5.584 -24.484 1.00 86.12 239 PHE A O 1
ATOM 1855 N N . TYR A 1 240 ? 4.069 6.359 -24.323 1.00 84.25 240 TYR A N 1
ATOM 1856 C CA . TYR A 1 240 ? 4.486 5.891 -25.636 1.00 84.25 240 TYR A CA 1
ATOM 1857 C C . TYR A 1 240 ? 4.530 4.357 -25.676 1.00 84.25 240 TYR A C 1
ATOM 1859 O O . TYR A 1 240 ? 3.886 3.752 -26.533 1.00 84.25 240 TYR A O 1
ATOM 1867 N N . THR A 1 241 ? 5.169 3.724 -24.690 1.00 84.31 241 THR A N 1
ATOM 1868 C CA . THR A 1 241 ? 5.218 2.260 -24.570 1.00 84.31 241 THR A CA 1
ATOM 1869 C C . THR A 1 241 ? 3.827 1.643 -24.400 1.00 84.31 241 THR A C 1
ATOM 1871 O O . THR A 1 241 ? 3.506 0.647 -25.042 1.00 84.31 241 THR A O 1
ATOM 1874 N N . GLN A 1 242 ? 2.949 2.246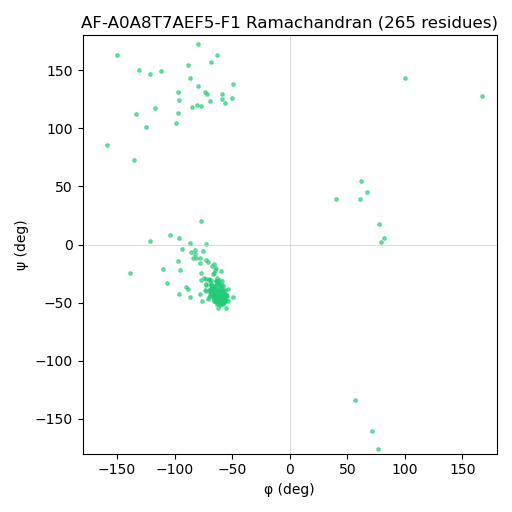 -23.590 1.00 87.44 242 GLN A N 1
ATOM 1875 C CA . GLN A 1 242 ? 1.566 1.771 -23.437 1.00 87.44 242 GLN A CA 1
ATOM 1876 C C . GLN A 1 242 ? 0.799 1.809 -24.762 1.00 87.44 242 GLN A C 1
ATOM 1878 O O . GLN A 1 242 ? 0.100 0.853 -25.099 1.00 87.44 242 GLN A O 1
ATOM 1883 N N . LYS A 1 243 ? 0.962 2.883 -25.542 1.00 87.62 243 LYS A N 1
ATOM 1884 C CA . LYS A 1 243 ? 0.364 2.992 -26.875 1.00 87.62 243 LYS A CA 1
ATOM 1885 C C . LYS A 1 243 ? 0.889 1.900 -27.811 1.00 87.62 243 LYS A C 1
ATOM 1887 O O . LYS A 1 243 ? 0.089 1.268 -28.497 1.00 87.62 243 LYS A O 1
ATOM 1892 N N . GLN A 1 244 ? 2.199 1.649 -27.808 1.00 86.94 244 GLN A N 1
ATOM 1893 C CA . GLN A 1 244 ? 2.802 0.573 -28.600 1.00 86.94 244 GLN A CA 1
ATOM 1894 C C . GLN A 1 244 ? 2.276 -0.806 -28.188 1.00 86.94 244 GLN A C 1
ATOM 1896 O O . GLN A 1 244 ? 1.924 -1.604 -29.053 1.00 86.94 244 GLN A O 1
ATOM 1901 N N . ALA A 1 245 ? 2.145 -1.071 -26.886 1.00 87.00 245 ALA A N 1
ATOM 1902 C CA . ALA A 1 245 ? 1.595 -2.327 -26.385 1.00 87.00 245 ALA A CA 1
ATOM 1903 C C . ALA A 1 245 ? 0.142 -2.540 -26.843 1.00 87.00 245 ALA A C 1
ATOM 1905 O O . ALA A 1 245 ? -0.195 -3.625 -27.313 1.00 87.00 245 ALA A O 1
ATOM 1906 N N . ILE A 1 246 ? -0.702 -1.500 -26.791 1.00 88.06 246 ILE A N 1
ATOM 1907 C CA . ILE A 1 246 ? -2.091 -1.561 -27.283 1.00 88.06 246 ILE A CA 1
ATOM 1908 C C . ILE A 1 246 ? -2.129 -1.881 -28.782 1.00 88.06 246 ILE A C 1
ATOM 1910 O O . ILE A 1 246 ? -2.914 -2.723 -29.212 1.00 88.06 246 ILE A O 1
ATOM 1914 N N . GLN A 1 247 ? -1.264 -1.251 -29.578 1.00 88.94 247 GLN A N 1
ATOM 1915 C CA . GLN A 1 247 ? -1.176 -1.521 -31.015 1.00 88.94 247 GLN A CA 1
ATOM 1916 C C . GLN A 1 247 ? -0.678 -2.946 -31.302 1.00 88.94 247 GLN A C 1
ATOM 1918 O O . GLN A 1 247 ? -1.204 -3.616 -32.191 1.00 88.94 247 GLN A O 1
ATOM 1923 N N . LYS A 1 248 ? 0.288 -3.443 -30.520 1.00 86.94 248 LYS A N 1
ATOM 1924 C CA . LYS A 1 248 ? 0.845 -4.791 -30.675 1.00 86.94 248 LYS A CA 1
ATOM 1925 C C . LYS A 1 248 ? -0.192 -5.880 -30.397 1.00 86.94 248 LYS A C 1
ATOM 1927 O O . LYS A 1 248 ? -0.192 -6.877 -31.115 1.00 86.94 248 LYS A O 1
ATOM 1932 N N . ILE A 1 249 ? -1.105 -5.683 -29.438 1.00 88.19 249 ILE A N 1
ATOM 1933 C CA . ILE A 1 249 ? -2.152 -6.667 -29.091 1.00 88.19 249 ILE A CA 1
ATOM 1934 C C . ILE A 1 249 ? -2.974 -7.088 -30.319 1.00 88.19 249 ILE A C 1
ATOM 1936 O O . ILE A 1 249 ? -3.272 -8.271 -30.464 1.00 88.19 249 ILE A O 1
ATOM 1940 N N . ALA A 1 250 ? -3.276 -6.162 -31.237 1.00 87.31 250 ALA A N 1
ATOM 1941 C CA . ALA A 1 250 ? -4.022 -6.476 -32.460 1.00 87.31 250 ALA A CA 1
ATOM 1942 C C . ALA A 1 250 ? -3.273 -7.448 -33.391 1.00 87.31 250 ALA A C 1
ATOM 1944 O O . ALA A 1 250 ? -3.891 -8.245 -34.090 1.00 87.31 250 ALA A O 1
ATOM 1945 N N . THR A 1 251 ? -1.941 -7.395 -33.387 1.00 89.00 251 THR A N 1
ATOM 1946 C CA . THR A 1 251 ? -1.077 -8.240 -34.229 1.00 89.00 251 THR A CA 1
ATOM 1947 C C . THR A 1 251 ? -0.582 -9.497 -33.517 1.00 89.00 251 THR A C 1
ATOM 1949 O O . THR A 1 251 ? -0.175 -10.457 -34.159 1.00 89.00 251 THR A O 1
ATOM 1952 N N . THR A 1 252 ? -0.572 -9.498 -32.184 1.00 87.19 252 THR A N 1
ATOM 1953 C CA . THR A 1 252 ? -0.045 -10.587 -31.352 1.00 87.19 252 THR A CA 1
ATOM 1954 C C . THR A 1 252 ? -1.033 -10.879 -30.215 1.00 87.19 252 THR A C 1
ATOM 1956 O O . THR A 1 252 ? -0.769 -10.536 -29.061 1.00 87.19 252 THR A O 1
ATOM 1959 N N . PRO A 1 253 ? -2.190 -11.502 -30.514 1.00 85.44 253 PRO A N 1
ATOM 1960 C CA . PRO A 1 253 ? -3.278 -11.663 -29.545 1.00 85.44 253 PRO A CA 1
ATOM 1961 C C . PRO A 1 253 ? -2.924 -12.596 -28.379 1.00 85.44 253 PRO A C 1
ATOM 1963 O O . PRO A 1 253 ? -3.463 -12.448 -27.287 1.00 85.44 253 PRO A O 1
ATOM 1966 N N . LEU A 1 254 ? -1.987 -13.529 -28.585 1.00 85.50 254 LEU A N 1
ATOM 1967 C CA . LEU A 1 254 ? -1.463 -14.412 -27.533 1.00 85.50 254 LEU A CA 1
ATOM 1968 C C . LEU A 1 254 ? -0.352 -13.754 -26.688 1.00 85.50 254 LEU A C 1
ATOM 1970 O O . LEU A 1 254 ? 0.094 -14.327 -25.695 1.00 85.50 254 LEU A O 1
ATOM 1974 N N . GLY A 1 255 ? 0.066 -12.538 -27.050 1.00 85.69 255 GLY A N 1
ATOM 1975 C CA . GLY A 1 255 ? 1.147 -11.802 -26.404 1.00 85.69 255 GLY A CA 1
ATOM 1976 C C . GLY A 1 255 ? 2.546 -12.304 -26.773 1.00 85.69 255 GLY A C 1
ATOM 1977 O O . GLY A 1 255 ? 2.719 -13.191 -27.602 1.00 85.69 255 GLY A O 1
ATOM 1978 N N . VAL A 1 256 ? 3.555 -11.703 -26.142 1.00 85.94 256 VAL A N 1
ATOM 1979 C CA . VAL A 1 256 ? 4.988 -11.968 -26.394 1.00 85.94 256 VAL A CA 1
ATOM 1980 C C . VAL A 1 256 ? 5.646 -12.833 -25.314 1.00 85.94 256 VAL A C 1
ATOM 1982 O O . VAL A 1 256 ? 6.862 -12.987 -25.295 1.00 85.94 256 VAL A O 1
ATOM 1985 N N . GLY A 1 257 ? 4.849 -13.376 -24.390 1.00 85.19 257 GLY A N 1
ATOM 1986 C CA . GLY A 1 257 ? 5.326 -14.137 -23.237 1.00 85.19 257 GLY A CA 1
ATOM 1987 C C . GLY A 1 257 ? 5.368 -13.343 -21.916 1.00 85.19 257 GLY A C 1
ATOM 1988 O O . GLY A 1 257 ? 5.669 -12.145 -21.894 1.00 85.19 257 GLY A O 1
ATOM 1989 N N . PRO A 1 258 ? 5.056 -13.982 -20.771 1.00 84.00 258 PRO A N 1
ATOM 1990 C CA . PRO A 1 258 ? 5.227 -13.407 -19.437 1.00 84.00 258 PRO A CA 1
ATOM 1991 C C . PRO A 1 258 ? 6.623 -12.817 -19.184 1.00 84.00 258 PRO A C 1
ATOM 1993 O O . PRO A 1 258 ? 7.624 -13.509 -19.287 1.00 84.00 258 PRO A O 1
ATOM 1996 N N . GLY A 1 259 ? 6.693 -11.550 -18.763 1.00 82.69 259 GLY A N 1
ATOM 1997 C CA . GLY A 1 259 ? 7.957 -10.913 -18.361 1.00 82.69 259 GLY A CA 1
ATOM 1998 C C . GLY A 1 259 ? 8.817 -10.382 -19.509 1.00 82.69 259 GLY A C 1
ATOM 1999 O O . GLY A 1 259 ? 9.912 -9.909 -19.247 1.00 82.69 259 GLY A O 1
ATOM 2000 N N . ARG A 1 260 ? 8.319 -10.422 -20.749 1.00 85.19 260 ARG A N 1
ATOM 2001 C CA . ARG A 1 260 ? 9.043 -9.998 -21.960 1.00 85.19 260 ARG A CA 1
ATOM 2002 C C . ARG A 1 260 ? 8.787 -8.543 -22.372 1.00 85.19 260 ARG A C 1
ATOM 2004 O O . ARG A 1 260 ? 9.383 -8.067 -23.328 1.00 85.19 260 ARG A O 1
ATOM 2011 N N . SER A 1 261 ? 7.895 -7.837 -21.673 1.00 81.31 261 SER A N 1
ATOM 2012 C CA . SER A 1 261 ? 7.500 -6.465 -22.019 1.00 81.31 261 SER A CA 1
ATOM 2013 C C . SER A 1 261 ? 8.678 -5.489 -22.067 1.00 81.31 261 SER A C 1
ATOM 2015 O O . SER A 1 261 ? 8.683 -4.612 -22.924 1.00 81.31 261 SER A O 1
ATOM 2017 N N . ASP A 1 262 ? 9.664 -5.653 -21.185 1.00 77.94 262 ASP A N 1
ATOM 2018 C CA . ASP A 1 262 ? 10.813 -4.746 -21.119 1.00 77.94 262 ASP A CA 1
ATOM 2019 C C . ASP A 1 262 ? 11.702 -4.887 -22.363 1.00 77.94 262 ASP A C 1
ATOM 2021 O O . ASP A 1 262 ? 12.125 -3.889 -22.937 1.00 77.94 262 ASP A O 1
ATOM 2025 N N . GLU A 1 263 ? 11.898 -6.114 -22.852 1.00 80.94 263 GLU A N 1
ATOM 2026 C CA . GLU A 1 263 ? 12.658 -6.372 -24.080 1.00 80.94 263 GLU A CA 1
ATOM 2027 C C . GLU A 1 263 ? 11.900 -5.970 -25.347 1.00 80.94 263 GLU A C 1
ATOM 2029 O O . GLU A 1 263 ? 12.493 -5.439 -26.281 1.00 80.94 263 GLU A O 1
ATOM 2034 N N . GLU A 1 264 ? 10.589 -6.212 -25.386 1.00 80.69 264 GLU A N 1
ATOM 2035 C CA . GLU A 1 264 ? 9.766 -5.926 -26.566 1.00 80.69 264 GLU A CA 1
ATOM 2036 C C . GLU A 1 264 ? 9.528 -4.421 -26.761 1.00 80.69 264 GLU A C 1
ATOM 2038 O O . GLU A 1 264 ? 9.426 -3.949 -27.893 1.00 80.69 264 GLU A O 1
ATOM 2043 N N . PHE A 1 265 ? 9.412 -3.663 -25.665 1.00 80.81 265 PHE A N 1
ATOM 2044 C CA . PHE A 1 265 ? 9.012 -2.255 -25.710 1.00 80.81 265 PHE A CA 1
ATOM 2045 C C . PHE A 1 265 ? 10.028 -1.274 -25.100 1.00 80.81 265 PHE A C 1
ATOM 2047 O O . PHE A 1 265 ? 9.746 -0.075 -25.063 1.00 80.81 265 PHE A O 1
ATOM 2054 N N . GLY A 1 266 ? 11.190 -1.751 -24.640 1.00 67.88 266 GLY A N 1
ATOM 2055 C CA . GLY A 1 266 ? 12.288 -0.917 -24.138 1.00 67.88 266 GLY A CA 1
ATOM 2056 C C . GLY A 1 266 ? 11.974 -0.171 -22.837 1.00 67.88 266 GLY A C 1
ATOM 2057 O O . GLY A 1 266 ? 12.227 1.032 -22.764 1.00 67.88 266 GLY A O 1
ATOM 2058 N N . LEU A 1 267 ? 11.379 -0.860 -21.852 1.00 59.38 267 LEU A N 1
ATOM 2059 C CA . LEU A 1 267 ? 11.038 -0.299 -20.529 1.00 59.38 267 LEU A CA 1
ATOM 2060 C C . LEU A 1 267 ? 12.207 -0.293 -19.537 1.00 59.38 267 LEU A C 1
ATOM 2062 O O . LEU A 1 267 ? 13.061 -1.203 -19.603 1.00 59.38 267 LEU A O 1
#

Sequence (267 aa):
MLVGMLVTGLRFPHEMKTAAVLLGLFAVGNMIAAAVSADPLTTLRSLSVRIYMTLAWCLFVGLIVTNPERILRTIWLGYLAAAILAVTWAMLEYFGFINFGDWQAGLRAKGPFKDPNVFAPFLIPAAVYALNRVFNRHGLGERILNAAVFGFLAFGVLLSFSRGAWLNFFVACGLFSLLTAACLPTHRDRLRWTLVNAILILATVALIGFATSTKGIADRFMQRAVLTQKYDVAQGGRFYTQKQAIQKIATTPLGVGPGRSDEEFGL

pLDDT: mean 86.93, std 9.66, range [51.31, 98.12]

Mean predicted aligned error: 7.13 Å

Secondary structure (DSSP, 8-state):
-HHHHHHTT----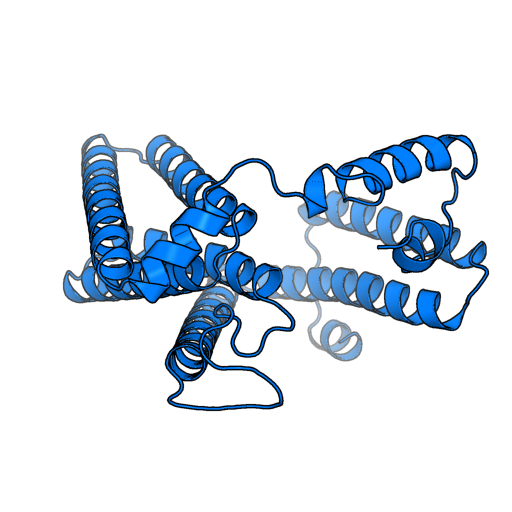GGGHHHHHHHHHHHHHHHHHHHT-S-HHHHHHHHHHHHHHHHHHHHHHHHHHH-HHHHHHHHHHHHHHHHHHHHHHHHHHHTTS---TTPPSSS---TTSSSHHHHHHHHHHHHHHHHHHHHH--SHHHHHHHHHHHHHHHHHHHHTT-HHHHHHHHHHHHHHHHHHHHH--SHHHHHHHHHHHHHHHHHHHHHHHHHHTSHHHHHHHHHHH-S--HHHHSTTSHHHHHHHHHHHHHH-TT-S-TT-HHHHHT-

Nearest PDB structures (foldseek):
  7f83-assembly1_A  TM=1.493E-01  e=4.464E+00  Homo sapiens

Solvent-accessible surface area (backbone atoms only — not comparable to full-atom values): 14298 Å² total; per-residue (Å²): 106,72,67,56,49,66,73,65,66,60,60,79,61,78,86,47,49,65,58,51,49,54,52,46,52,50,51,50,52,49,52,57,14,41,73,64,29,91,51,66,67,59,20,50,56,40,45,49,53,55,52,49,53,54,53,49,50,55,49,53,52,26,52,28,65,78,41,49,71,64,42,48,52,50,51,52,52,51,47,37,51,52,39,52,54,39,38,52,44,11,47,36,32,36,74,54,78,43,78,73,78,95,57,63,58,63,76,52,25,27,41,93,39,98,42,26,78,57,34,26,54,62,30,38,64,38,29,47,51,24,52,52,42,35,67,76,43,86,51,68,69,58,20,52,50,26,48,50,51,23,51,52,40,51,47,39,34,56,49,15,72,29,62,69,38,49,51,46,41,52,50,53,47,49,50,52,52,52,52,49,48,71,69,45,90,44,72,68,56,34,52,54,51,52,51,53,49,51,52,50,50,52,50,50,52,51,48,49,54,57,53,42,69,39,64,78,49,31,56,51,49,56,71,54,65,50,88,77,47,68,68,44,73,35,92,81,9,55,57,46,38,52,52,50,52,60,59,44,39,80,80,36,80,64,52,68,22,41,76,36,61,41,80,77,57,65,106

Foldseek 3Di:
DVVVCVVVVFDDDPVCPVVLVVLVVVLVLQVLLQVQAPDNPLQVVLSVVSVVVSVVVVVLVSVCVVPVVVSVVVVLVVLLVVLLVLLVQLVCQQCVVDPDPPDDHNPFRGGPDPALVVSLLSLQVNLLVLLVQLLPDDDPVSNVVSLVSNLSSLVNNLRRLDPVSPVVNCCSNVVSLVVVLVPDDDPVSNVVSVVSVVVSVVVSVVSLVVQCVDVSSVVSNVVSVDPDDCQCPPCLHDVNLVVVLVVVCVVCVSDNHRSCSCVVRVD

Radius of gyration: 21.95 Å; Cα contacts (8 Å, |Δi|>4): 247; chains: 1; bounding box: 51×54×59 Å